Protein AF-A0A0G1KEF8-F1 (afdb_monomer)

Organism: NCBI:txid1618610

Solvent-accessible surface area (backbone atoms only — not comparable to full-atom values): 17100 Å² total; per-residue (Å²): 136,81,76,72,57,73,88,29,56,80,41,75,57,73,75,46,73,28,14,63,74,44,84,87,47,74,66,38,51,31,27,29,28,23,36,42,58,100,61,30,28,21,26,31,37,40,33,79,85,69,51,72,51,72,34,66,38,70,69,70,28,48,66,64,20,11,47,45,15,38,57,52,55,68,59,32,64,62,44,41,71,66,50,44,43,8,24,33,51,56,41,38,94,74,80,94,46,72,68,48,50,63,40,19,52,67,43,42,67,62,49,30,67,69,56,46,55,54,59,72,58,49,64,67,55,66,71,58,54,49,51,52,55,53,38,49,72,62,72,84,44,77,55,50,50,62,63,60,25,54,32,39,66,70,69,28,35,81,91,56,75,68,40,60,61,66,58,38,52,54,54,66,55,45,52,52,49,51,51,51,48,52,51,47,30,54,51,45,53,52,49,54,55,52,50,53,62,62,51,76,79,52,78,72,87,30,66,36,47,45,54,54,52,53,49,51,50,51,36,59,75,68,40,35,52,80,79,37,41,66,56,46,49,47,52,50,44,44,49,57,40,39,30,63,58,61,51,57,80,39,77,63,41,48,53,52,49,54,53,52,53,55,46,48,61,64,72,59,81,53,92,74,75,52,60,81,74,59,62,70,92,53,99,62,60,64,50,76,63,54,44,49,52,47,41,55,49,49,45,48,66,79,47,41,80,70,91,84

Secondary structure (DSSP, 8-state):
-----GGGEEEE---EEEEESSTTSPPEEEEEEEEE-SS-EEEEEEETTTEEEEEEESSSB-HHHHHHHHHHHHH-SEE-HHHHHHHHHHH-S---SHHHHHHHHHHHHHH-HHHHHHHHTSPPPHHHHHHHHHHHHTSSS-B--HHHHHHHHTTSS---HHHHHTTPPPHHHHHHHHHHHHHHHHHHHHHHHHHHHHHTTS-TT-HHHHHHHHHHHHHHHTTHHHH-HHHHHHHHHHHHHHHHHT---SHHHHHHHHHHHHHHHHH--STT--GGG---SSSSPPPHHHHHHHHHHHHHHHS-S---

Nearest PDB structures (foldseek):
  1qlg-assembly1_A  TM=4.947E-01  e=9.384E+00  Bacillus amyloliquefaciens

Foldseek 3Di:
DDDPPPQFFLDKADWAWAAEDDLPDGTFTKIKTFTHDLQWTAIWIQTPVRDIQIDTDRDDYDLQLRVLLRVLVRLARYDYNLSRLLSSLLSDPDDDDPVNVVSPPVSCVRNDVVSSVVSNLAAGDVSSVVVQLVQLVVVSHQHDLVRVQVCCVVVSYPDDPSCVVSVRDHVVRVVVVVVLLVVLLVLLVVLLVVLVVLLVPDDPPWPLSVLVVVLSVVCVVVVCSVVPSPLVLLSLLLSLQQCVLSDGPDPSSVVSSVSSVVCSQVSVPAPDPPSVVPNPPDSDRDDPVSSVVVSVVVCCVSPVVDPD

Radius of gyration: 23.98 Å; Cα contacts (8 Å, |Δi|>4): 396; chains: 1; bounding box: 52×39×69 Å

pLDDT: mean 70.22, std 18.46, range [27.22, 97.56]

Sequence (308 aa):
MLFIGGDSIRFRGQYFKAHVGIKESKPFLCTPIVYNDEENCGVGIIVEWNRVQKWGMYEPRDYIASWRAGEILRELRHINSITVRGAYFAASRSLNSKEEQYCTTPVIEGIGEESYHKIMSLPIPNKIVQVVLDDRKNKSLNPNLYPLTEEIEAGTLAWRGEFSEAGVLTPEQFRTNKKRHEEIKLETDKHLRSMINDIKNIDLTDIGICIIRSTLATLFEKKVNEEYPHYVLVAFAVIMSDAKVAHIQSRAGYKMFEKISRWVSRTSGYPRFSPFNIVPKKKGVLSPQESFDLLQKLVSQYYPADKN

Structure (mmCIF, N/CA/C/O backbone):
data_AF-A0A0G1KEF8-F1
#
_entry.id   AF-A0A0G1KEF8-F1
#
loop_
_atom_site.group_PDB
_atom_site.id
_atom_site.type_symbol
_atom_site.label_atom_id
_atom_site.label_alt_id
_atom_site.label_comp_id
_atom_site.label_asym_id
_atom_site.label_entity_id
_atom_site.label_seq_id
_atom_site.pdbx_PDB_ins_code
_atom_site.Cartn_x
_atom_site.Cartn_y
_atom_site.Cartn_z
_atom_site.occupancy
_atom_site.B_iso_or_equiv
_atom_site.auth_seq_id
_atom_site.auth_comp_id
_atom_site.auth_asym_id
_atom_site.auth_atom_id
_atom_site.pdbx_PDB_model_num
ATOM 1 N N . MET A 1 1 ? 11.388 -26.074 -17.617 1.00 27.22 1 MET A N 1
ATOM 2 C CA . MET A 1 1 ? 10.180 -25.287 -17.937 1.00 27.22 1 MET A CA 1
ATOM 3 C C . MET A 1 1 ? 9.601 -24.824 -16.609 1.00 27.22 1 MET A C 1
ATOM 5 O O . MET A 1 1 ? 8.988 -25.621 -15.917 1.00 27.22 1 MET A O 1
ATOM 9 N N . LEU A 1 2 ? 9.937 -23.611 -16.164 1.00 32.72 2 LEU A N 1
ATOM 10 C CA . LEU A 1 2 ? 9.354 -23.045 -14.947 1.00 32.72 2 LEU A CA 1
ATOM 11 C C . LEU A 1 2 ? 7.984 -22.493 -15.334 1.00 32.72 2 LEU A C 1
ATOM 13 O O . LEU A 1 2 ? 7.893 -21.480 -16.025 1.00 32.72 2 LEU A O 1
ATOM 17 N N . PHE A 1 3 ? 6.941 -23.228 -14.957 1.00 34.78 3 PHE A N 1
ATOM 18 C CA . PHE A 1 3 ? 5.566 -22.770 -15.047 1.00 34.78 3 PHE A CA 1
ATOM 19 C C . PHE A 1 3 ? 5.416 -21.596 -14.084 1.00 34.78 3 PHE A C 1
ATOM 21 O O . PHE A 1 3 ? 5.245 -21.778 -12.883 1.00 34.78 3 PHE A O 1
ATOM 28 N N . ILE A 1 4 ? 5.469 -20.376 -14.610 1.00 47.44 4 ILE A N 1
ATOM 29 C CA . ILE A 1 4 ? 4.609 -19.353 -14.034 1.00 47.44 4 ILE A CA 1
ATOM 30 C C . ILE A 1 4 ? 3.217 -19.839 -14.417 1.00 47.44 4 ILE A C 1
ATOM 32 O O . ILE A 1 4 ? 2.881 -19.806 -15.601 1.00 47.44 4 ILE A O 1
ATOM 36 N N . GLY A 1 5 ? 2.472 -20.424 -13.474 1.00 42.00 5 GLY A N 1
ATOM 37 C CA . GLY A 1 5 ? 1.077 -20.777 -13.723 1.00 42.00 5 GLY A CA 1
ATOM 38 C C . GLY A 1 5 ? 0.411 -19.543 -14.317 1.00 42.00 5 GLY A C 1
ATOM 39 O O . GLY A 1 5 ? 0.482 -18.474 -13.704 1.00 42.00 5 GLY A O 1
ATOM 40 N N . GLY A 1 6 ? -0.113 -19.646 -15.543 1.00 49.25 6 GLY A N 1
ATOM 41 C CA . GLY A 1 6 ? -0.643 -18.494 -16.283 1.00 49.25 6 GLY A CA 1
ATOM 42 C C . GLY A 1 6 ? -1.696 -17.721 -15.484 1.00 49.25 6 GLY A C 1
ATOM 43 O O . GLY A 1 6 ? -1.818 -16.512 -15.647 1.00 49.25 6 GLY A O 1
ATOM 44 N N . ASP A 1 7 ? -2.342 -18.404 -14.540 1.00 54.88 7 ASP A N 1
ATOM 45 C CA . ASP A 1 7 ? -3.358 -17.881 -13.627 1.00 54.88 7 ASP A CA 1
ATOM 46 C C . ASP A 1 7 ? -2.810 -16.895 -12.576 1.00 54.88 7 ASP A C 1
ATOM 48 O O . ASP A 1 7 ? -3.569 -16.118 -12.000 1.00 54.88 7 ASP A O 1
ATOM 52 N N . SER A 1 8 ? -1.491 -16.876 -12.350 1.00 72.94 8 SER A N 1
ATOM 53 C CA . SER A 1 8 ? -0.846 -15.992 -11.369 1.00 72.94 8 SER A CA 1
ATOM 54 C C . SER A 1 8 ? -0.436 -14.628 -11.931 1.00 72.94 8 SER A C 1
ATOM 56 O O . SER A 1 8 ? -0.221 -13.696 -11.166 1.00 72.94 8 SER A O 1
ATOM 58 N N . ILE A 1 9 ? -0.338 -14.441 -13.254 1.00 83.62 9 ILE A N 1
ATOM 59 C CA . ILE A 1 9 ? 0.003 -13.130 -13.838 1.00 83.62 9 ILE A CA 1
ATOM 60 C C . ILE A 1 9 ? -1.281 -12.363 -14.154 1.00 83.62 9 ILE A C 1
ATOM 62 O O . ILE A 1 9 ? -2.047 -12.742 -15.035 1.00 83.62 9 ILE A O 1
ATOM 66 N N . ARG A 1 10 ? -1.480 -11.217 -13.498 1.00 84.31 10 ARG A N 1
ATOM 67 C CA . ARG A 1 10 ? -2.640 -10.337 -13.725 1.00 84.31 10 ARG A CA 1
ATOM 68 C C . ARG A 1 10 ? -2.368 -9.261 -14.775 1.00 84.31 10 ARG A C 1
ATOM 70 O O . ARG A 1 10 ? -3.259 -8.881 -15.539 1.00 84.31 10 ARG A O 1
ATOM 77 N N . PHE A 1 11 ? -1.122 -8.799 -14.868 1.00 87.19 11 PHE A N 1
ATOM 78 C CA . PHE A 1 11 ? -0.704 -7.820 -15.868 1.00 87.19 11 PHE A CA 1
ATOM 79 C C . PHE A 1 11 ? 0.695 -8.125 -16.392 1.00 87.19 11 PHE A C 1
ATOM 81 O O . PHE A 1 11 ? 1.609 -8.422 -15.628 1.00 87.19 11 PHE A O 1
ATOM 88 N N . ARG A 1 12 ? 0.865 -8.010 -17.710 1.00 88.06 12 ARG A N 1
ATOM 89 C CA . ARG A 1 12 ? 2.155 -8.124 -18.387 1.00 88.06 12 ARG A CA 1
ATOM 90 C C . ARG A 1 12 ? 2.395 -6.842 -19.163 1.00 88.06 12 ARG A C 1
ATOM 92 O O . ARG A 1 12 ? 1.592 -6.496 -20.028 1.00 88.06 12 ARG A O 1
ATOM 99 N N . GLY A 1 13 ? 3.472 -6.146 -18.821 1.00 85.81 13 GLY A N 1
ATOM 100 C CA . GLY A 1 13 ? 3.877 -4.940 -19.524 1.00 85.81 13 GLY A CA 1
ATOM 101 C C . GLY A 1 13 ? 4.571 -5.251 -20.847 1.00 85.81 13 GLY A C 1
ATOM 102 O O . GLY A 1 13 ? 4.768 -6.401 -21.238 1.00 85.81 13 GLY A O 1
ATOM 103 N N . GLN A 1 14 ? 4.955 -4.193 -21.541 1.00 89.81 14 GLN A N 1
ATOM 104 C CA . GLN A 1 14 ? 5.753 -4.267 -22.760 1.00 89.81 14 GLN A CA 1
ATOM 105 C C . GLN A 1 14 ? 7.233 -4.558 -22.435 1.00 89.81 14 GLN A C 1
ATOM 107 O O . GLN A 1 14 ? 7.739 -4.203 -21.366 1.00 89.81 14 GLN A O 1
ATOM 112 N N . TYR A 1 15 ? 7.938 -5.177 -23.384 1.00 91.50 15 TYR A N 1
ATOM 113 C CA . TYR A 1 15 ? 9.350 -5.533 -23.237 1.00 91.50 15 TYR A CA 1
ATOM 114 C C . TYR A 1 15 ? 10.274 -4.305 -23.127 1.00 91.50 15 TYR A C 1
ATOM 116 O O . TYR A 1 15 ? 9.979 -3.244 -23.679 1.00 91.50 15 TYR A O 1
ATOM 124 N N . PHE A 1 16 ? 11.411 -4.465 -22.445 1.00 93.44 16 PHE A N 1
ATOM 125 C CA . PHE A 1 16 ? 12.494 -3.477 -22.341 1.00 93.44 16 PHE A CA 1
ATOM 126 C C . PHE A 1 16 ? 13.852 -4.172 -22.137 1.00 93.44 16 PHE A C 1
ATOM 128 O O . PHE A 1 16 ? 13.888 -5.377 -21.903 1.00 93.44 16 PHE A O 1
ATOM 135 N N . LYS A 1 17 ? 14.977 -3.450 -22.246 1.00 92.62 17 LYS A N 1
ATOM 136 C CA . LYS A 1 17 ? 16.322 -4.015 -22.025 1.00 92.62 17 LYS A CA 1
ATOM 137 C C . LYS A 1 17 ? 16.961 -3.462 -20.754 1.00 92.62 17 LYS A C 1
ATOM 139 O O . LYS A 1 17 ? 17.064 -2.249 -20.619 1.00 92.62 17 LYS A O 1
ATOM 144 N N . ALA A 1 18 ? 17.449 -4.341 -19.877 1.00 91.38 18 ALA A N 1
ATOM 145 C CA . ALA A 1 18 ? 18.154 -3.959 -18.649 1.00 91.38 18 ALA A CA 1
ATOM 146 C C . ALA A 1 18 ? 19.213 -4.995 -18.238 1.00 91.38 18 ALA A C 1
ATOM 148 O O . ALA A 1 18 ? 19.156 -6.157 -18.639 1.00 91.38 18 ALA A O 1
ATOM 149 N N . HIS A 1 19 ? 20.179 -4.581 -17.420 1.00 89.44 19 HIS A N 1
ATOM 150 C CA . HIS A 1 19 ? 21.165 -5.476 -16.808 1.00 89.44 19 HIS A CA 1
ATOM 151 C C . HIS A 1 19 ? 20.543 -6.126 -15.574 1.00 89.44 19 HIS A C 1
ATOM 153 O O . HIS A 1 19 ? 20.008 -5.416 -14.726 1.00 89.44 19 HIS A O 1
ATOM 159 N N . VAL A 1 20 ? 20.619 -7.452 -15.442 1.00 85.38 20 VAL A N 1
ATOM 160 C CA . VAL A 1 20 ? 19.951 -8.174 -14.347 1.00 85.38 20 VAL A CA 1
ATOM 161 C C . VAL A 1 20 ? 20.971 -8.892 -13.460 1.00 85.38 20 VAL A C 1
ATOM 163 O O . VAL A 1 20 ? 21.768 -9.699 -13.933 1.00 85.38 20 VAL A O 1
ATOM 166 N N . GLY A 1 21 ? 20.936 -8.621 -12.153 1.00 80.38 21 GLY A N 1
ATOM 167 C CA . GLY A 1 21 ? 21.814 -9.207 -11.134 1.00 80.38 21 GLY A CA 1
ATOM 168 C C . GLY A 1 21 ? 23.159 -8.492 -10.982 1.00 80.38 21 GLY A C 1
ATOM 169 O O . GLY A 1 21 ? 23.433 -7.957 -9.912 1.00 80.38 21 GLY A O 1
ATOM 170 N N . ILE A 1 22 ? 23.982 -8.473 -12.035 1.00 73.56 22 ILE A N 1
ATOM 171 C CA . ILE A 1 22 ? 25.342 -7.899 -12.017 1.00 73.56 22 ILE A CA 1
ATOM 172 C C . ILE A 1 22 ? 25.424 -6.737 -13.012 1.00 73.56 22 ILE A C 1
ATOM 174 O O . ILE A 1 22 ? 24.926 -6.846 -14.138 1.00 73.56 22 ILE A O 1
ATOM 178 N N . LYS A 1 23 ? 26.048 -5.625 -12.603 1.00 74.25 23 LYS A N 1
ATOM 179 C CA . LYS A 1 23 ? 26.089 -4.365 -13.362 1.00 74.25 23 LYS A CA 1
ATOM 180 C C . LYS A 1 23 ? 26.790 -4.522 -14.717 1.00 74.25 23 LYS A C 1
ATOM 182 O O . LYS A 1 23 ? 26.357 -3.918 -15.689 1.00 74.25 23 LYS A O 1
ATOM 187 N N . GLU A 1 24 ? 27.802 -5.380 -14.778 1.00 74.94 24 GLU A N 1
ATOM 188 C CA . GLU A 1 24 ? 28.647 -5.664 -15.943 1.00 74.94 24 GLU A CA 1
ATOM 189 C C . GLU A 1 24 ? 28.091 -6.776 -16.858 1.00 74.94 24 GLU A C 1
ATOM 191 O O . GLU A 1 24 ? 28.750 -7.186 -17.814 1.00 74.94 24 GLU A O 1
ATOM 196 N N . SER A 1 25 ? 26.895 -7.307 -16.573 1.00 78.69 25 SER A N 1
ATOM 197 C CA . SER A 1 25 ? 26.256 -8.317 -17.430 1.00 78.69 25 SER A CA 1
ATOM 198 C C . SER A 1 25 ? 25.855 -7.744 -18.798 1.00 78.69 25 SER A C 1
ATOM 200 O O . SER A 1 25 ? 25.815 -6.539 -18.999 1.00 78.69 25 SER A O 1
ATOM 202 N N . LYS A 1 26 ? 25.546 -8.586 -19.790 1.00 85.50 26 LYS A N 1
ATOM 203 C CA . LYS A 1 26 ? 24.888 -8.073 -21.004 1.00 85.50 26 LYS A CA 1
ATOM 204 C C . LYS A 1 26 ? 23.439 -7.698 -20.662 1.00 85.50 26 LYS A C 1
ATOM 206 O O . LYS A 1 26 ? 22.818 -8.423 -19.886 1.00 85.50 26 LYS A O 1
ATOM 211 N N . PRO A 1 27 ? 22.875 -6.622 -21.237 1.00 87.75 27 PRO A N 1
ATOM 212 C CA . PRO A 1 27 ? 21.470 -6.309 -21.030 1.00 87.75 27 PRO A CA 1
ATOM 213 C C . PRO A 1 27 ? 20.595 -7.415 -21.627 1.00 87.75 27 PRO A C 1
ATOM 215 O O . PRO A 1 27 ? 20.815 -7.852 -22.759 1.00 87.75 27 PRO A O 1
ATOM 218 N N . PHE A 1 28 ? 19.591 -7.841 -20.872 1.00 88.50 28 PHE A N 1
ATOM 219 C CA . PHE A 1 28 ? 18.633 -8.866 -21.269 1.00 88.50 28 PHE A CA 1
ATOM 220 C C . PHE A 1 28 ? 17.316 -8.238 -21.704 1.00 88.50 28 PHE A C 1
ATOM 222 O O . PHE A 1 28 ? 16.959 -7.158 -21.228 1.00 88.50 28 PHE A O 1
ATOM 229 N N . LEU A 1 29 ? 16.566 -8.930 -22.566 1.00 90.19 29 LEU A N 1
ATOM 230 C CA . LEU A 1 29 ? 15.170 -8.587 -22.799 1.00 90.19 29 LEU A CA 1
ATOM 231 C C . LEU A 1 29 ? 14.343 -8.968 -21.560 1.00 90.19 29 LEU A C 1
ATOM 233 O O . LEU A 1 29 ? 14.297 -10.132 -21.155 1.00 90.19 29 LEU A O 1
ATOM 237 N N . CYS A 1 30 ? 13.702 -7.969 -20.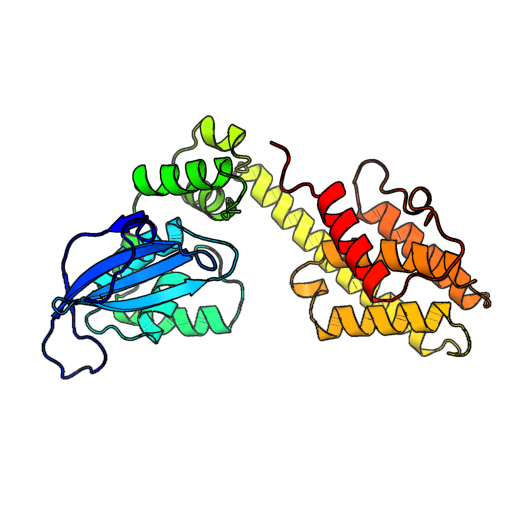967 1.00 90.69 30 CYS A N 1
ATOM 238 C CA . CYS A 1 30 ? 12.932 -8.042 -19.735 1.00 90.69 30 CYS A CA 1
ATOM 239 C C . CYS A 1 30 ? 11.464 -7.689 -19.999 1.00 90.69 30 CYS A C 1
ATOM 241 O O . CYS A 1 30 ? 11.154 -6.879 -20.870 1.00 90.69 30 CYS A O 1
ATOM 243 N N . THR A 1 31 ? 10.551 -8.267 -19.219 1.00 92.00 31 THR A N 1
ATOM 244 C CA . THR A 1 31 ? 9.122 -7.907 -19.210 1.00 92.00 31 THR A CA 1
ATOM 245 C C . THR A 1 31 ? 8.663 -7.693 -17.776 1.00 92.00 31 THR A C 1
ATOM 247 O O . THR A 1 31 ? 8.776 -8.647 -17.002 1.00 92.00 31 THR A O 1
ATOM 250 N N . PRO A 1 32 ? 8.128 -6.520 -17.397 1.00 91.94 32 PRO A N 1
ATOM 251 C CA . PRO A 1 32 ? 7.568 -6.349 -16.069 1.00 91.94 32 PRO A CA 1
ATOM 252 C C . PRO A 1 32 ? 6.232 -7.093 -15.974 1.00 91.94 32 PRO A C 1
ATOM 254 O O . PRO A 1 32 ? 5.458 -7.151 -16.937 1.00 91.94 32 PRO A O 1
ATOM 257 N N . ILE A 1 33 ? 5.967 -7.674 -14.811 1.00 91.00 33 ILE A N 1
ATOM 258 C CA . ILE A 1 33 ? 4.735 -8.398 -14.514 1.00 91.00 33 ILE A CA 1
ATOM 259 C C . ILE A 1 33 ? 4.154 -7.940 -13.182 1.00 91.00 33 ILE A C 1
ATOM 261 O O . ILE A 1 33 ? 4.893 -7.742 -12.221 1.00 91.00 33 ILE A O 1
ATOM 265 N N . VAL A 1 34 ? 2.829 -7.834 -13.129 1.00 89.12 34 VAL A N 1
ATOM 266 C CA . VAL A 1 34 ? 2.071 -7.851 -11.877 1.00 89.12 34 VAL A CA 1
ATOM 267 C C . VAL A 1 34 ? 1.527 -9.249 -11.714 1.00 89.12 34 VAL A C 1
ATOM 269 O O . VAL A 1 34 ? 0.859 -9.774 -12.615 1.00 89.12 34 VAL A O 1
ATOM 272 N N . TYR A 1 35 ? 1.822 -9.844 -10.573 1.00 85.12 35 TYR A N 1
ATOM 273 C CA . TYR A 1 35 ? 1.414 -11.198 -10.273 1.00 85.12 35 TYR A CA 1
ATOM 274 C C . TYR A 1 35 ? 0.680 -11.264 -8.939 1.00 85.12 35 TYR A C 1
ATOM 276 O O . TYR A 1 35 ? 0.771 -10.372 -8.096 1.00 85.12 35 TYR A O 1
ATOM 284 N N . ASN A 1 36 ? -0.064 -12.344 -8.793 1.00 80.00 36 ASN A N 1
ATOM 285 C CA . ASN A 1 36 ? -0.857 -12.710 -7.648 1.00 80.00 36 ASN A CA 1
ATOM 286 C C . ASN A 1 36 ? -0.705 -14.226 -7.457 1.00 80.00 36 ASN A C 1
ATOM 288 O O . ASN A 1 36 ? -0.979 -14.984 -8.385 1.00 80.00 36 ASN A O 1
ATOM 292 N N . ASP A 1 37 ? -0.250 -14.658 -6.288 1.00 73.62 37 ASP A N 1
ATOM 293 C CA . ASP A 1 37 ? -0.273 -16.056 -5.863 1.00 73.62 37 ASP A CA 1
ATOM 294 C C . ASP A 1 37 ? -1.148 -16.236 -4.607 1.00 73.62 37 ASP A C 1
ATOM 296 O O . ASP A 1 37 ? -1.802 -15.298 -4.137 1.00 73.62 37 ASP A O 1
ATOM 300 N N . GLU A 1 38 ? -1.248 -17.471 -4.109 1.00 64.75 38 GLU A N 1
ATOM 301 C CA . GLU A 1 38 ? -2.101 -17.804 -2.955 1.00 64.75 38 GLU A CA 1
ATOM 302 C C . GLU A 1 38 ? -1.801 -16.912 -1.743 1.00 64.75 38 GLU A C 1
ATOM 304 O O . GLU A 1 38 ? -2.711 -16.541 -1.006 1.00 64.75 38 GLU A O 1
ATOM 309 N N . GLU A 1 39 ? -0.550 -16.477 -1.605 1.00 63.31 39 GLU A N 1
ATOM 310 C CA . GLU A 1 39 ? -0.063 -15.766 -0.433 1.00 63.31 39 GLU A CA 1
ATOM 311 C C . GLU A 1 39 ? 0.244 -14.287 -0.704 1.00 63.31 39 GLU A C 1
ATOM 313 O O . GLU A 1 39 ? 0.140 -13.486 0.212 1.00 63.31 39 GLU A O 1
ATOM 318 N N . ASN A 1 40 ? 0.594 -13.876 -1.930 1.00 70.31 40 ASN A N 1
ATOM 319 C CA . ASN A 1 40 ? 1.135 -12.536 -2.184 1.00 70.31 40 ASN A CA 1
ATOM 320 C C . ASN A 1 40 ? 0.620 -11.885 -3.477 1.00 70.31 40 ASN A C 1
ATOM 322 O O . ASN A 1 40 ? 0.379 -12.540 -4.489 1.00 70.31 40 ASN A O 1
ATOM 326 N N . CYS A 1 41 ? 0.581 -10.551 -3.483 1.00 77.25 41 CYS A N 1
ATOM 327 C CA . CYS A 1 41 ? 0.552 -9.736 -4.703 1.00 77.25 41 CYS A CA 1
ATOM 328 C C . CYS A 1 41 ? 1.889 -9.008 -4.856 1.00 77.25 41 CYS A C 1
ATOM 330 O O . CYS A 1 41 ? 2.501 -8.618 -3.859 1.00 77.25 41 CYS A O 1
ATOM 332 N N . GLY A 1 42 ? 2.352 -8.797 -6.088 1.00 85.50 42 GLY A N 1
ATOM 333 C CA . GLY A 1 42 ? 3.611 -8.098 -6.288 1.00 85.50 42 GLY A CA 1
ATOM 334 C C . GLY A 1 42 ? 3.983 -7.761 -7.721 1.00 85.50 42 GLY A C 1
ATOM 335 O O . GLY A 1 42 ? 3.211 -7.932 -8.669 1.00 85.50 42 GLY A O 1
ATOM 336 N N . VAL A 1 43 ? 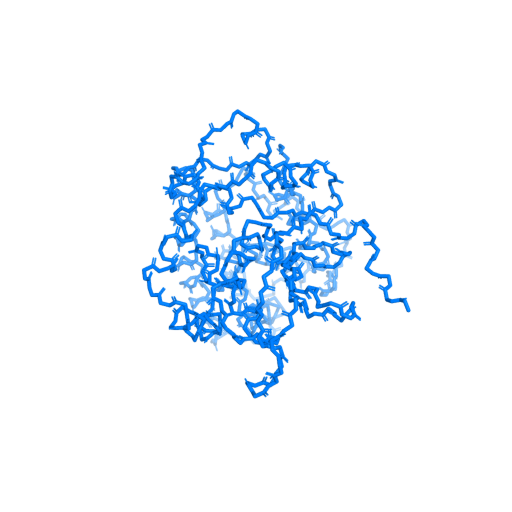5.225 -7.302 -7.858 1.00 88.44 43 VAL A N 1
ATOM 337 C CA . VAL A 1 43 ? 5.864 -6.927 -9.118 1.00 88.44 43 VAL A CA 1
ATOM 338 C C . VAL A 1 43 ? 7.073 -7.818 -9.387 1.00 88.44 43 VAL A C 1
ATOM 340 O O . VAL A 1 43 ? 7.820 -8.209 -8.490 1.00 88.44 43 VAL A O 1
ATOM 343 N N . GLY A 1 44 ? 7.293 -8.161 -10.647 1.00 89.25 44 GLY A N 1
ATOM 344 C CA . GLY A 1 44 ? 8.470 -8.913 -11.058 1.00 89.25 44 GLY A CA 1
ATOM 345 C C . GLY A 1 44 ? 8.913 -8.583 -12.469 1.00 89.25 44 GLY A C 1
ATOM 346 O O . GLY A 1 44 ? 8.267 -7.817 -13.181 1.00 89.25 44 GLY A O 1
ATOM 347 N N . ILE A 1 45 ? 10.011 -9.205 -12.880 1.00 89.19 45 ILE A N 1
ATOM 348 C CA . ILE A 1 45 ? 10.507 -9.199 -14.250 1.00 89.19 45 ILE A CA 1
ATOM 349 C C . ILE A 1 45 ? 10.703 -10.629 -14.749 1.00 89.19 45 ILE A C 1
ATOM 351 O O . ILE A 1 45 ? 11.247 -11.487 -14.051 1.00 89.19 45 ILE A O 1
ATOM 355 N N . ILE A 1 46 ? 10.278 -10.874 -15.984 1.00 88.62 46 ILE A N 1
ATOM 356 C CA . ILE A 1 46 ? 10.610 -12.081 -16.740 1.00 88.62 46 ILE A CA 1
ATOM 357 C C . ILE A 1 46 ? 11.755 -11.733 -17.685 1.00 88.62 46 ILE A C 1
ATOM 359 O O . ILE A 1 46 ? 11.633 -10.791 -18.467 1.00 88.62 46 ILE A O 1
ATOM 363 N N . VAL A 1 47 ? 12.839 -12.498 -17.619 1.00 86.31 47 VAL A N 1
ATOM 364 C CA . VAL A 1 47 ? 14.012 -12.377 -18.494 1.00 86.31 47 VAL A CA 1
ATOM 365 C C . VAL A 1 47 ? 13.899 -13.384 -19.647 1.00 86.31 47 VAL A C 1
ATOM 367 O O . VAL A 1 47 ? 13.339 -14.458 -19.449 1.00 86.31 47 VAL A O 1
ATOM 370 N N . GLU A 1 48 ? 14.447 -13.069 -20.824 1.00 70.88 48 GLU A N 1
ATOM 371 C CA . GLU A 1 48 ? 14.400 -13.847 -22.086 1.00 70.88 48 GLU A CA 1
ATOM 372 C C . GLU A 1 48 ? 14.620 -15.373 -21.960 1.00 70.88 48 GLU A C 1
ATOM 374 O O . GLU A 1 48 ? 14.077 -16.146 -22.742 1.00 70.88 48 GLU A O 1
ATOM 379 N N . TRP A 1 49 ? 15.344 -15.844 -20.940 1.00 65.88 49 TRP A N 1
ATOM 380 C CA . TRP A 1 49 ? 15.542 -17.275 -20.649 1.00 65.88 49 TRP A CA 1
ATOM 381 C C . TRP A 1 49 ? 14.529 -17.867 -19.651 1.00 65.88 49 TRP A C 1
ATOM 383 O O . TRP A 1 49 ? 14.804 -18.874 -19.002 1.00 65.88 49 TRP A O 1
ATOM 393 N N . ASN A 1 50 ? 13.368 -17.229 -19.485 1.00 63.78 50 ASN A N 1
ATOM 394 C CA . ASN A 1 50 ? 12.324 -17.557 -18.507 1.00 63.78 50 ASN A CA 1
ATOM 395 C C . ASN A 1 50 ? 12.795 -17.569 -17.042 1.00 63.78 50 ASN A C 1
ATOM 397 O O . ASN A 1 50 ? 12.174 -18.203 -16.186 1.00 63.78 50 ASN A O 1
ATOM 401 N N . ARG A 1 51 ? 13.876 -16.846 -16.723 1.00 71.75 51 ARG A N 1
ATOM 402 C CA . ARG A 1 51 ? 14.244 -16.582 -15.328 1.00 71.75 51 ARG A CA 1
ATOM 403 C C . ARG A 1 51 ? 13.384 -15.436 -14.810 1.00 71.75 51 ARG A C 1
ATOM 405 O O . ARG A 1 51 ? 13.320 -14.382 -15.439 1.00 71.75 51 ARG A O 1
ATOM 412 N N . VAL A 1 52 ? 12.748 -15.644 -13.664 1.00 70.38 52 VAL A N 1
ATOM 413 C CA . VAL A 1 52 ? 11.897 -14.641 -13.020 1.00 70.38 52 VAL A CA 1
ATOM 414 C C . VAL A 1 52 ? 12.627 -14.066 -11.815 1.00 70.38 52 VAL A C 1
ATOM 416 O O . VAL A 1 52 ? 13.130 -14.821 -10.983 1.00 70.38 52 VAL A O 1
ATOM 419 N N . GLN A 1 53 ? 12.674 -12.740 -11.710 1.00 75.81 53 GLN A N 1
ATOM 420 C CA . GLN A 1 53 ? 12.915 -12.069 -10.432 1.00 75.81 53 GLN A CA 1
ATOM 421 C C . GLN A 1 53 ? 11.601 -11.445 -9.985 1.00 75.81 53 GLN A C 1
ATOM 423 O O . GLN A 1 53 ? 10.999 -10.695 -10.748 1.00 75.81 53 GLN A O 1
ATOM 428 N N . LYS A 1 54 ? 11.133 -11.779 -8.782 1.00 76.19 54 LYS A N 1
ATOM 429 C CA . LYS A 1 54 ? 9.843 -11.316 -8.265 1.00 76.19 54 LYS A CA 1
ATOM 430 C C . LYS A 1 54 ? 9.970 -10.798 -6.836 1.00 76.19 54 LYS A C 1
ATOM 432 O O . LYS A 1 54 ? 10.788 -11.311 -6.074 1.00 76.19 54 LYS A O 1
ATOM 437 N N . TRP A 1 55 ? 9.158 -9.805 -6.502 1.00 70.62 55 TRP A N 1
ATOM 438 C CA . TRP A 1 55 ? 8.934 -9.309 -5.150 1.00 70.62 55 TRP A CA 1
ATOM 439 C C . TRP A 1 55 ? 7.435 -9.136 -4.921 1.00 70.62 55 TRP A C 1
ATOM 441 O O . TRP A 1 55 ? 6.744 -8.610 -5.792 1.00 70.62 55 TRP A O 1
ATOM 451 N N . GLY A 1 56 ? 6.941 -9.534 -3.751 1.00 61.53 56 GLY A N 1
ATOM 452 C CA . GLY A 1 56 ? 5.540 -9.367 -3.383 1.00 61.53 56 GLY A CA 1
ATOM 453 C C . GLY A 1 56 ? 5.367 -9.177 -1.886 1.00 61.53 56 GLY A C 1
ATOM 454 O O . GLY A 1 56 ? 6.279 -9.456 -1.109 1.00 61.53 56 GLY A O 1
ATOM 455 N N . MET A 1 57 ? 4.198 -8.671 -1.510 1.00 61.56 57 MET A N 1
ATOM 456 C CA . MET A 1 57 ? 3.770 -8.522 -0.125 1.00 61.56 57 MET A CA 1
ATOM 457 C C . MET A 1 57 ? 2.632 -9.488 0.184 1.00 61.56 57 MET A C 1
ATOM 459 O O . MET A 1 57 ? 1.707 -9.633 -0.621 1.00 61.56 57 MET A O 1
ATOM 463 N N . TYR A 1 58 ? 2.716 -10.086 1.374 1.00 50.88 58 TYR A N 1
ATOM 464 C CA . TYR A 1 58 ? 1.739 -11.045 1.882 1.00 50.88 58 TYR A CA 1
ATOM 465 C C . TYR A 1 58 ? 0.407 -10.360 2.172 1.00 50.88 58 TYR A C 1
ATOM 467 O O . TYR A 1 58 ? -0.637 -10.877 1.813 1.00 50.88 58 TYR A O 1
ATOM 475 N N . GLU A 1 59 ? 0.432 -9.131 2.698 1.00 56.50 59 GLU A N 1
ATOM 476 C CA . GLU A 1 59 ? -0.761 -8.313 2.911 1.00 56.50 59 GLU A CA 1
ATOM 477 C C . GLU A 1 59 ? -0.375 -6.868 3.302 1.00 56.50 59 GLU A C 1
ATOM 479 O O . GLU A 1 59 ? 0.652 -6.677 3.958 1.00 56.50 59 GLU A O 1
ATOM 484 N N . PRO A 1 60 ? -1.182 -5.849 2.940 1.00 58.22 60 PRO A N 1
ATOM 485 C CA . PRO A 1 60 ? -2.341 -5.931 2.056 1.00 58.22 60 PRO A CA 1
ATOM 486 C C . PRO A 1 60 ? -1.938 -5.782 0.571 1.00 58.22 60 PRO A C 1
ATOM 488 O O . PRO A 1 60 ? -0.978 -5.093 0.225 1.00 58.22 60 PRO A O 1
ATOM 491 N N . ARG A 1 61 ? -2.672 -6.461 -0.320 1.00 72.75 61 ARG A N 1
ATOM 492 C CA . ARG A 1 61 ? -2.359 -6.563 -1.759 1.00 72.75 61 ARG A CA 1
ATOM 493 C C . ARG A 1 61 ? -2.587 -5.229 -2.480 1.00 72.75 61 ARG A C 1
ATOM 495 O O . ARG A 1 61 ? -3.729 -4.771 -2.539 1.00 72.75 61 ARG A O 1
ATOM 502 N N . ASP A 1 62 ? -1.535 -4.655 -3.069 1.00 82.75 62 ASP A N 1
ATOM 503 C CA . ASP A 1 62 ? -1.597 -3.412 -3.853 1.00 82.75 62 ASP A CA 1
ATOM 504 C C . ASP A 1 62 ? -1.212 -3.639 -5.328 1.00 82.75 62 ASP A C 1
ATOM 506 O O . ASP A 1 62 ? -0.040 -3.658 -5.730 1.00 82.75 62 ASP A O 1
ATOM 510 N N . TYR A 1 63 ? -2.236 -3.810 -6.163 1.00 87.62 63 TYR A N 1
ATOM 511 C CA . TYR A 1 63 ? -2.082 -3.990 -7.608 1.00 87.62 63 TYR A CA 1
ATOM 512 C C . TYR A 1 63 ? -1.655 -2.714 -8.337 1.00 87.62 63 TYR A C 1
ATOM 514 O O . TYR A 1 63 ? -1.027 -2.801 -9.395 1.00 87.62 63 TYR A O 1
ATOM 522 N N . ILE A 1 64 ? -1.990 -1.542 -7.794 1.00 91.25 64 ILE A N 1
ATOM 523 C CA . ILE A 1 64 ? -1.682 -0.252 -8.413 1.00 91.25 64 ILE A CA 1
ATOM 524 C C . ILE A 1 64 ? -0.197 0.042 -8.240 1.00 91.25 64 ILE A C 1
ATOM 526 O O . ILE A 1 64 ? 0.482 0.308 -9.235 1.00 91.25 64 ILE A O 1
ATOM 530 N N . ALA A 1 65 ? 0.320 -0.094 -7.015 1.00 90.50 65 ALA A N 1
ATOM 531 C CA . ALA A 1 65 ? 1.749 0.005 -6.748 1.00 90.50 65 ALA A CA 1
ATOM 532 C C . ALA A 1 65 ? 2.525 -1.037 -7.561 1.00 90.50 65 ALA A C 1
ATOM 534 O O . ALA A 1 65 ? 3.513 -0.703 -8.206 1.00 90.50 65 ALA A O 1
ATOM 535 N N . SER A 1 66 ? 2.034 -2.280 -7.640 1.00 91.50 66 SER A N 1
ATOM 536 C CA . SER A 1 66 ? 2.677 -3.322 -8.452 1.00 91.50 66 SER A CA 1
ATOM 537 C C . SER A 1 66 ? 2.761 -2.953 -9.939 1.00 91.50 66 SER A C 1
ATOM 539 O O . SER A 1 66 ? 3.800 -3.149 -10.571 1.00 91.50 66 SER A O 1
ATOM 541 N N . TRP A 1 67 ? 1.682 -2.412 -10.518 1.00 93.88 67 TRP A N 1
ATOM 542 C CA . TRP A 1 67 ? 1.676 -1.965 -11.913 1.00 93.88 67 TRP A CA 1
ATOM 543 C C . TRP A 1 67 ? 2.640 -0.802 -12.133 1.00 93.88 67 TRP A C 1
ATOM 545 O O . TRP A 1 67 ? 3.481 -0.861 -13.031 1.00 93.88 67 TRP A O 1
ATOM 555 N N . ARG A 1 68 ? 2.548 0.233 -11.297 1.00 95.00 68 ARG A N 1
ATOM 556 C CA . ARG A 1 68 ? 3.373 1.432 -11.434 1.00 95.00 68 ARG A CA 1
ATOM 557 C C . ARG A 1 68 ? 4.851 1.143 -11.171 1.00 95.00 68 ARG A C 1
ATOM 559 O O . ARG A 1 68 ? 5.709 1.702 -11.849 1.00 95.00 68 ARG A O 1
ATOM 566 N N . ALA A 1 69 ? 5.162 0.201 -10.285 1.00 94.19 69 ALA A N 1
ATOM 567 C CA . ALA A 1 69 ? 6.513 -0.321 -10.111 1.00 94.19 69 ALA A CA 1
ATOM 568 C C . ALA A 1 69 ? 7.045 -0.953 -11.401 1.00 94.19 69 ALA A C 1
ATOM 570 O O . ALA A 1 69 ? 8.227 -0.830 -11.704 1.00 94.19 69 ALA A O 1
ATOM 571 N N . GLY A 1 70 ? 6.174 -1.572 -12.201 1.00 94.44 70 GLY A N 1
ATOM 572 C CA . GLY A 1 70 ? 6.499 -2.022 -13.549 1.00 94.44 70 GLY A CA 1
ATOM 573 C C . GLY A 1 70 ? 6.966 -0.889 -14.465 1.00 94.44 70 GLY A C 1
ATOM 574 O O . GLY A 1 70 ? 7.909 -1.097 -15.220 1.00 94.44 70 GLY A O 1
ATOM 575 N N . GLU A 1 71 ? 6.371 0.302 -14.373 1.00 96.19 71 GLU A N 1
ATOM 576 C CA . GLU A 1 71 ? 6.824 1.484 -15.122 1.00 96.19 71 GLU A CA 1
ATOM 577 C C . GLU A 1 71 ? 8.153 2.031 -14.571 1.00 96.19 71 GLU A C 1
ATOM 579 O O . GLU A 1 71 ? 9.057 2.322 -15.349 1.00 96.19 71 GLU A O 1
ATOM 584 N N . ILE A 1 72 ? 8.341 2.056 -13.245 1.00 96.00 72 ILE A N 1
ATOM 585 C CA . ILE A 1 72 ? 9.626 2.413 -12.607 1.00 96.00 72 ILE A CA 1
ATOM 586 C C . ILE A 1 72 ? 10.759 1.489 -13.069 1.00 96.00 72 ILE A C 1
ATOM 588 O O . ILE A 1 72 ? 11.837 1.947 -13.446 1.00 96.00 72 ILE A O 1
ATOM 592 N N . LEU A 1 73 ? 10.518 0.176 -13.078 1.00 95.06 73 LEU A N 1
ATOM 593 C CA . LEU A 1 73 ? 11.509 -0.824 -13.476 1.00 95.06 73 LEU A CA 1
ATOM 594 C C . LEU A 1 73 ? 12.005 -0.625 -14.912 1.00 95.06 73 LEU A C 1
ATOM 596 O O . LEU A 1 73 ? 13.126 -1.022 -15.219 1.00 95.06 73 LEU A O 1
ATOM 600 N N . ARG A 1 74 ? 11.198 -0.017 -15.786 1.00 94.62 74 ARG A N 1
ATOM 601 C CA . ARG A 1 74 ? 11.548 0.207 -17.197 1.00 94.62 74 ARG A CA 1
ATOM 602 C C . ARG A 1 74 ? 12.544 1.341 -17.390 1.00 94.62 74 ARG A C 1
ATOM 604 O O . ARG A 1 74 ? 13.295 1.305 -18.361 1.00 94.62 74 ARG A O 1
ATOM 611 N N . GLU A 1 75 ? 12.587 2.283 -16.454 1.00 95.44 75 GLU A N 1
ATOM 612 C CA . GLU A 1 75 ? 13.565 3.374 -16.438 1.00 95.44 75 GLU A CA 1
ATOM 613 C C . GLU A 1 75 ? 14.898 2.952 -15.792 1.00 95.44 75 GLU A C 1
ATOM 615 O O . GLU A 1 75 ? 15.933 3.597 -15.979 1.00 95.44 75 GLU A O 1
ATOM 620 N N . LEU A 1 76 ? 14.920 1.833 -15.058 1.00 92.56 76 LEU A N 1
ATOM 621 C CA . LEU A 1 76 ? 16.133 1.332 -14.416 1.00 92.56 76 LEU A CA 1
ATOM 622 C C . LEU A 1 76 ? 17.048 0.590 -15.398 1.00 92.56 76 LEU A C 1
ATOM 624 O O . LEU A 1 76 ? 16.676 -0.386 -16.050 1.00 92.56 76 LEU A O 1
ATOM 628 N N . ARG A 1 77 ? 18.326 0.983 -15.414 1.00 90.00 77 ARG A N 1
ATOM 629 C CA . ARG A 1 77 ? 19.373 0.319 -16.216 1.00 90.00 77 ARG A CA 1
ATOM 630 C C . ARG A 1 77 ? 19.857 -1.003 -15.620 1.00 90.00 77 ARG A C 1
ATOM 632 O O . ARG A 1 77 ? 20.353 -1.858 -16.361 1.00 90.00 77 ARG A O 1
ATOM 639 N N . HIS A 1 78 ? 19.743 -1.148 -14.300 1.00 89.94 78 HIS A N 1
ATOM 640 C CA . HIS A 1 78 ? 20.235 -2.286 -13.530 1.00 89.94 78 HIS A CA 1
ATOM 641 C C . HIS A 1 78 ? 19.160 -2.754 -12.549 1.00 89.94 78 HIS A C 1
ATOM 643 O O . HIS A 1 78 ? 18.658 -1.953 -11.765 1.00 89.94 78 HIS A O 1
ATOM 649 N N . ILE A 1 79 ? 18.829 -4.045 -12.588 1.00 88.69 79 ILE A N 1
ATOM 650 C CA . ILE A 1 79 ? 17.765 -4.644 -11.783 1.00 88.69 79 ILE A CA 1
ATOM 651 C C . ILE A 1 79 ? 18.301 -5.855 -11.016 1.00 88.69 79 ILE A C 1
ATOM 653 O O . ILE A 1 79 ? 18.881 -6.781 -11.579 1.00 88.69 79 ILE A O 1
ATOM 657 N N . ASN A 1 80 ? 18.075 -5.867 -9.712 1.00 83.25 80 ASN A N 1
ATOM 658 C CA . ASN A 1 80 ? 18.239 -7.006 -8.817 1.00 83.25 80 ASN A CA 1
ATOM 659 C C . ASN A 1 80 ? 17.028 -7.109 -7.867 1.00 83.25 80 ASN A C 1
ATOM 661 O O . ASN A 1 80 ? 16.154 -6.239 -7.860 1.00 83.25 80 ASN A O 1
ATOM 665 N N . SER A 1 81 ? 16.9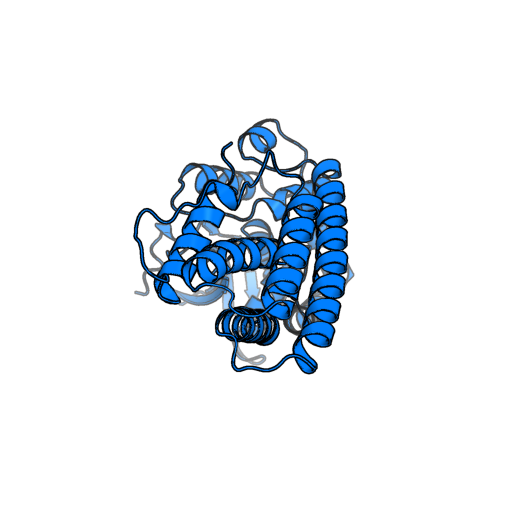87 -8.134 -7.016 1.00 76.69 81 SER A N 1
ATOM 666 C CA . SER A 1 81 ? 15.865 -8.346 -6.090 1.00 76.69 81 SER A CA 1
ATOM 667 C C . SER A 1 81 ? 15.568 -7.137 -5.188 1.00 76.69 81 SER A C 1
ATOM 669 O O . SER A 1 81 ? 14.403 -6.855 -4.919 1.00 76.69 81 SER A O 1
ATOM 671 N N . ILE A 1 82 ? 16.595 -6.387 -4.766 1.00 81.38 82 ILE A N 1
ATOM 672 C CA . ILE A 1 82 ? 16.431 -5.184 -3.933 1.00 81.38 82 ILE A CA 1
ATOM 673 C C . ILE A 1 82 ? 15.757 -4.069 -4.735 1.00 81.38 82 ILE A C 1
ATOM 675 O O . ILE A 1 82 ? 14.833 -3.440 -4.234 1.00 81.38 82 ILE A O 1
ATOM 679 N N . THR A 1 83 ? 16.153 -3.850 -5.991 1.00 88.06 83 THR A N 1
ATOM 680 C CA . THR A 1 83 ? 15.511 -2.829 -6.839 1.00 88.06 83 THR A CA 1
ATOM 681 C C . THR A 1 83 ? 14.059 -3.165 -7.173 1.00 88.06 83 THR A C 1
ATOM 683 O O . THR A 1 83 ? 13.242 -2.257 -7.244 1.00 88.06 83 THR A O 1
ATOM 686 N N . VAL A 1 84 ? 13.703 -4.450 -7.318 1.00 86.12 84 VAL A N 1
ATOM 687 C CA . VAL A 1 84 ? 12.304 -4.865 -7.534 1.00 86.12 84 VAL A CA 1
ATOM 688 C C . VAL A 1 84 ? 11.459 -4.553 -6.292 1.00 86.12 84 VAL A C 1
ATOM 690 O O . VAL A 1 84 ? 10.372 -3.993 -6.417 1.00 86.12 84 VAL A O 1
ATOM 693 N N . ARG A 1 85 ? 11.994 -4.822 -5.092 1.00 85.69 85 ARG A N 1
ATOM 694 C CA . ARG A 1 85 ? 11.386 -4.419 -3.811 1.00 85.69 85 ARG A CA 1
ATOM 695 C C . ARG A 1 85 ? 11.260 -2.899 -3.679 1.00 85.69 85 ARG A C 1
ATOM 697 O O . ARG A 1 85 ? 10.192 -2.398 -3.345 1.00 85.69 85 ARG A O 1
ATOM 704 N N . GLY A 1 86 ? 12.335 -2.166 -3.958 1.00 87.62 86 GLY A N 1
ATOM 705 C CA . GLY A 1 86 ? 12.361 -0.706 -3.884 1.00 87.62 86 GLY A CA 1
ATOM 706 C C . GLY A 1 86 ? 11.394 -0.043 -4.865 1.00 87.62 86 GLY A C 1
ATOM 707 O O . GLY A 1 86 ? 10.716 0.904 -4.489 1.00 87.62 86 GLY A O 1
ATOM 708 N N . ALA A 1 87 ? 11.261 -0.576 -6.085 1.00 92.50 87 ALA A N 1
ATOM 709 C CA . ALA A 1 87 ? 10.311 -0.084 -7.081 1.00 92.50 87 ALA A CA 1
ATOM 710 C C . ALA A 1 87 ? 8.858 -0.258 -6.626 1.00 92.50 87 ALA A C 1
ATOM 712 O O . ALA A 1 87 ? 8.058 0.652 -6.818 1.00 92.50 87 ALA A O 1
ATOM 713 N N . TYR A 1 88 ? 8.527 -1.389 -5.991 1.00 88.88 88 TYR A N 1
ATOM 714 C CA . TYR A 1 88 ? 7.206 -1.599 -5.393 1.00 88.88 88 TYR A CA 1
ATOM 715 C C . TYR A 1 88 ? 6.883 -0.528 -4.348 1.00 88.88 88 TYR A C 1
ATOM 717 O O . TYR A 1 88 ? 5.848 0.125 -4.443 1.00 88.88 88 TYR A O 1
ATOM 725 N N . PHE A 1 89 ? 7.782 -0.302 -3.385 1.00 87.94 89 PHE A N 1
ATOM 726 C CA . PHE A 1 89 ? 7.550 0.716 -2.361 1.00 87.94 89 PHE A CA 1
ATOM 727 C C . PHE A 1 89 ? 7.529 2.130 -2.944 1.00 87.94 89 PHE A C 1
ATOM 729 O O . PHE A 1 89 ? 6.684 2.923 -2.552 1.00 87.94 89 PHE A O 1
ATOM 736 N N . ALA A 1 90 ? 8.384 2.437 -3.925 1.00 91.31 90 ALA A N 1
ATOM 737 C CA . ALA A 1 90 ? 8.429 3.760 -4.550 1.00 91.31 90 ALA A CA 1
ATOM 738 C C . ALA A 1 90 ? 7.140 4.057 -5.324 1.00 91.31 90 ALA A C 1
ATOM 740 O O . ALA A 1 90 ? 6.727 5.202 -5.435 1.00 91.31 90 ALA A O 1
ATOM 741 N N . ALA A 1 91 ? 6.482 3.023 -5.844 1.00 91.81 91 ALA A N 1
ATOM 742 C CA . ALA A 1 91 ? 5.209 3.151 -6.531 1.00 91.81 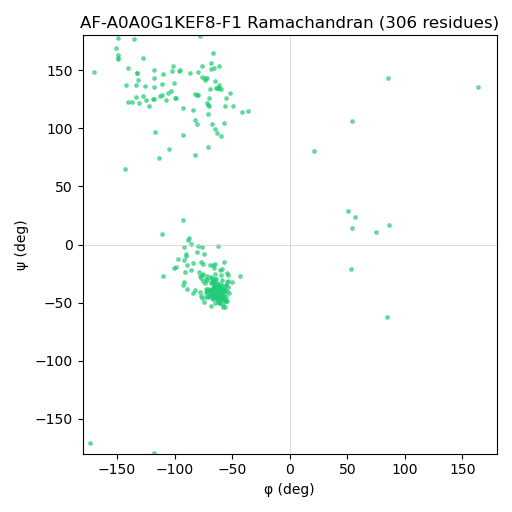91 ALA A CA 1
ATOM 743 C C . ALA A 1 91 ? 4.002 3.341 -5.592 1.00 91.81 91 ALA A C 1
ATOM 745 O O . ALA A 1 91 ? 2.932 3.734 -6.074 1.00 91.81 91 ALA A O 1
ATOM 746 N N . SER A 1 92 ? 4.161 3.065 -4.290 1.00 88.19 92 SER A N 1
ATOM 747 C CA . SER A 1 92 ? 3.138 3.300 -3.265 1.00 88.19 92 SER A CA 1
ATOM 748 C C . SER A 1 92 ? 3.047 4.784 -2.911 1.00 88.19 92 SER A C 1
ATOM 750 O O . SER A 1 92 ? 4.053 5.491 -2.841 1.00 88.19 92 SER A O 1
ATOM 752 N N . ARG A 1 93 ? 1.832 5.269 -2.638 1.00 81.75 93 ARG A N 1
ATOM 753 C CA . ARG A 1 93 ? 1.607 6.640 -2.146 1.00 81.75 93 ARG A CA 1
ATOM 754 C C . ARG A 1 93 ? 1.922 6.793 -0.663 1.00 81.75 93 ARG A C 1
ATOM 756 O O . ARG A 1 93 ? 2.287 7.886 -0.232 1.00 81.75 93 ARG A O 1
ATOM 763 N N . SER A 1 94 ? 1.800 5.706 0.090 1.00 73.88 94 SER A N 1
ATOM 764 C CA . SER A 1 94 ? 1.985 5.681 1.537 1.00 73.88 94 SER A CA 1
ATOM 765 C C . SER A 1 94 ? 3.039 4.644 1.915 1.00 73.88 94 SER A C 1
ATOM 767 O O . SER A 1 94 ? 2.926 3.467 1.568 1.00 73.88 94 SER A O 1
ATOM 769 N N . LEU A 1 95 ? 4.067 5.102 2.631 1.00 68.50 95 LEU A N 1
ATOM 770 C CA . LEU A 1 95 ? 5.108 4.260 3.219 1.00 68.50 95 LEU A CA 1
ATOM 771 C C . LEU A 1 95 ? 4.845 4.118 4.721 1.00 68.50 95 LEU A C 1
ATOM 773 O O . LEU A 1 95 ? 4.635 5.115 5.415 1.00 68.50 95 LEU A O 1
ATOM 777 N N . ASN A 1 96 ? 4.893 2.892 5.225 1.00 63.56 96 ASN A N 1
ATOM 778 C CA . ASN A 1 96 ? 4.555 2.540 6.601 1.00 63.56 96 ASN A CA 1
ATOM 779 C C . ASN A 1 96 ? 5.785 2.441 7.513 1.00 63.56 96 ASN A C 1
ATOM 781 O O . ASN A 1 96 ? 5.641 2.403 8.736 1.00 63.56 96 ASN A O 1
ATOM 785 N N . SER A 1 97 ? 7.005 2.416 6.961 1.00 64.56 97 SER A N 1
ATOM 786 C CA . SER A 1 97 ? 8.218 2.240 7.766 1.00 64.56 97 SER A CA 1
ATOM 787 C C . SER A 1 97 ? 9.468 2.936 7.212 1.00 64.56 97 SER A C 1
ATOM 789 O O . SER A 1 97 ? 9.581 3.261 6.030 1.00 64.56 97 SER A O 1
ATOM 791 N N . LYS A 1 98 ? 10.463 3.134 8.090 1.00 67.56 98 LYS A N 1
ATOM 792 C CA . LYS A 1 98 ? 11.802 3.618 7.700 1.00 67.56 98 LYS A CA 1
ATOM 793 C C . LYS A 1 98 ? 12.538 2.636 6.785 1.00 67.56 98 LYS A C 1
ATOM 795 O O . LYS A 1 98 ? 13.359 3.059 5.979 1.00 67.56 98 LYS A O 1
ATOM 800 N N . GLU A 1 99 ? 12.268 1.338 6.920 1.00 69.19 99 GLU A N 1
ATOM 801 C CA . GLU A 1 99 ? 12.860 0.316 6.052 1.00 69.19 99 GLU A CA 1
ATOM 802 C C . GLU A 1 99 ? 12.353 0.468 4.614 1.00 69.19 99 GLU A C 1
ATOM 804 O O . GLU A 1 99 ? 13.138 0.399 3.669 1.00 69.19 99 GLU A O 1
ATOM 809 N N . GLU A 1 100 ? 11.062 0.752 4.442 1.00 75.75 100 GLU A N 1
ATOM 810 C CA . GLU A 1 100 ? 10.486 1.034 3.126 1.00 75.75 100 GLU A CA 1
ATOM 811 C C . GLU A 1 100 ? 11.118 2.278 2.497 1.00 75.75 100 GLU A C 1
ATOM 813 O O 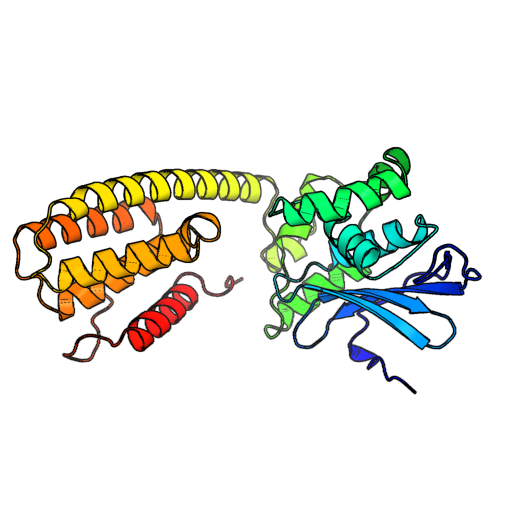. GLU A 1 100 ? 11.546 2.223 1.346 1.00 75.75 100 GLU A O 1
ATOM 818 N N . GLN A 1 101 ? 11.289 3.353 3.278 1.00 77.25 101 GLN A N 1
ATOM 819 C CA . GLN A 1 101 ? 11.966 4.577 2.827 1.00 77.25 101 GLN A CA 1
ATOM 820 C C . GLN A 1 101 ? 13.397 4.302 2.342 1.00 77.25 101 GLN A C 1
ATOM 822 O O . GLN A 1 101 ? 13.779 4.730 1.251 1.00 77.25 101 GLN A O 1
ATOM 827 N N . TYR A 1 102 ? 14.167 3.524 3.107 1.00 80.31 102 TYR A N 1
ATOM 828 C CA . TYR A 1 102 ? 15.521 3.119 2.723 1.00 80.31 102 TYR A CA 1
ATOM 829 C C . TYR A 1 102 ? 15.549 2.335 1.401 1.00 80.31 102 TYR A C 1
ATOM 831 O O . TYR A 1 102 ? 16.467 2.505 0.602 1.00 80.31 102 TYR A O 1
ATOM 839 N N . CYS A 1 103 ? 14.535 1.505 1.138 1.00 82.25 103 CYS A N 1
ATOM 840 C CA . CYS A 1 103 ? 14.433 0.766 -0.121 1.00 82.25 103 CYS A CA 1
ATOM 841 C C . CYS A 1 103 ? 14.050 1.666 -1.310 1.00 82.25 103 CYS A C 1
ATOM 843 O O . CYS A 1 103 ? 14.427 1.360 -2.442 1.00 82.25 103 CYS A O 1
ATOM 845 N N . THR A 1 104 ? 13.301 2.749 -1.077 1.00 86.69 104 THR A N 1
ATOM 846 C CA . THR A 1 104 ? 12.829 3.653 -2.140 1.00 86.69 104 THR A CA 1
ATOM 847 C C . THR A 1 104 ? 13.881 4.630 -2.648 1.00 86.69 104 THR A C 1
ATOM 849 O O . THR A 1 104 ? 13.972 4.829 -3.860 1.00 86.69 104 THR A O 1
ATOM 852 N N . THR A 1 105 ? 14.701 5.212 -1.765 1.00 88.56 105 THR A N 1
ATOM 853 C CA . THR A 1 105 ? 15.647 6.279 -2.138 1.00 88.56 105 THR A CA 1
ATOM 854 C C . THR A 1 105 ? 16.584 5.887 -3.290 1.00 88.56 105 THR A C 1
ATOM 856 O O . THR A 1 105 ? 16.614 6.616 -4.280 1.00 88.56 105 THR A O 1
ATOM 859 N N . PRO A 1 106 ? 17.255 4.714 -3.276 1.00 89.38 106 PRO A N 1
ATOM 860 C CA . PRO A 1 106 ? 18.168 4.336 -4.359 1.00 89.38 106 PRO A CA 1
ATOM 861 C C . PRO A 1 106 ? 17.467 4.125 -5.709 1.00 89.38 106 PRO A C 1
ATOM 863 O O . PRO A 1 106 ? 18.093 4.233 -6.762 1.00 89.38 106 PRO A O 1
ATOM 866 N N . VAL A 1 107 ? 16.173 3.788 -5.692 1.00 93.56 107 VAL A N 1
ATOM 867 C CA . VAL A 1 107 ? 15.380 3.599 -6.912 1.00 93.56 107 VAL A CA 1
ATOM 868 C C . VAL A 1 107 ? 15.009 4.945 -7.522 1.00 93.56 107 VAL A C 1
ATOM 870 O O . VAL A 1 107 ? 15.191 5.122 -8.725 1.00 93.56 107 VAL A O 1
ATOM 873 N N . ILE A 1 108 ? 14.549 5.893 -6.700 1.00 93.62 108 ILE A N 1
ATOM 874 C CA . ILE A 1 108 ? 14.209 7.252 -7.143 1.00 93.62 108 ILE A CA 1
ATOM 875 C C . ILE A 1 108 ? 15.461 7.960 -7.674 1.00 93.62 108 ILE A C 1
ATOM 877 O O . ILE A 1 108 ? 15.439 8.490 -8.782 1.00 93.62 108 ILE A O 1
ATOM 881 N N . GLU A 1 109 ? 16.587 7.874 -6.958 1.00 92.81 109 GLU A N 1
ATOM 882 C CA . GLU A 1 109 ? 17.881 8.390 -7.430 1.00 92.81 109 GLU A CA 1
ATOM 883 C C . GLU A 1 109 ? 18.321 7.732 -8.747 1.00 92.81 109 GLU A C 1
ATOM 885 O O . GLU A 1 109 ? 18.876 8.394 -9.624 1.00 92.81 109 GLU A O 1
ATOM 890 N N . GLY A 1 110 ? 18.053 6.432 -8.908 1.00 91.50 110 GLY A N 1
ATOM 891 C CA . GLY A 1 110 ? 18.420 5.663 -10.094 1.00 91.50 110 GLY A CA 1
ATOM 892 C C . GLY A 1 110 ? 17.657 6.045 -11.367 1.00 91.50 110 GLY A C 1
ATOM 893 O O . GLY A 1 110 ? 18.235 5.952 -12.452 1.00 91.50 110 GLY A O 1
ATOM 894 N N . ILE A 1 111 ? 16.391 6.463 -11.254 1.00 95.44 111 ILE A N 1
ATOM 895 C CA . ILE A 1 111 ? 15.560 6.897 -12.397 1.00 95.44 111 ILE A CA 1
ATOM 896 C C . ILE A 1 111 ? 15.509 8.425 -12.565 1.00 95.44 111 ILE A C 1
ATOM 898 O O . ILE A 1 111 ? 15.181 8.914 -13.648 1.00 95.44 111 ILE A O 1
ATOM 902 N N . GLY A 1 112 ? 15.842 9.169 -11.507 1.00 95.25 112 GLY A N 1
ATOM 903 C CA . GLY A 1 112 ? 15.724 10.622 -11.412 1.00 95.25 112 GLY A CA 1
ATOM 904 C C . GLY A 1 112 ? 14.334 11.092 -10.964 1.00 95.25 112 GLY A C 1
ATOM 905 O O . GLY A 1 112 ? 13.310 10.543 -11.372 1.00 95.25 112 GLY A O 1
ATOM 906 N N . GLU A 1 113 ? 14.300 12.164 -10.165 1.00 95.19 113 GLU A N 1
ATOM 907 C CA . GLU A 1 113 ? 13.068 12.755 -9.606 1.00 95.19 113 GLU A CA 1
ATOM 908 C C . GLU A 1 113 ? 12.040 13.147 -10.679 1.00 95.19 113 GLU A C 1
ATOM 910 O O . GLU A 1 113 ? 10.841 12.925 -10.518 1.00 95.19 113 GLU A O 1
ATOM 915 N N . GLU A 1 114 ? 12.490 13.686 -11.815 1.00 96.81 114 GLU A N 1
ATOM 916 C CA . GLU A 1 114 ? 11.596 14.063 -12.918 1.00 96.81 114 GLU A CA 1
ATOM 917 C C . GLU A 1 114 ? 10.855 12.841 -13.486 1.00 96.81 114 GLU A C 1
ATOM 919 O O . GLU A 1 114 ? 9.626 12.850 -13.611 1.00 96.81 114 GLU A O 1
ATOM 924 N N . SER A 1 115 ? 11.589 11.763 -13.778 1.00 96.88 115 SER A N 1
ATOM 925 C CA . SER A 1 115 ? 11.023 10.498 -14.260 1.00 96.88 115 SER A CA 1
ATOM 926 C C . SER A 1 115 ? 10.084 9.889 -13.226 1.00 96.88 115 SER A C 1
ATOM 928 O O . SER A 1 115 ? 8.996 9.428 -13.573 1.00 96.88 115 SER A O 1
ATOM 930 N N . TYR A 1 116 ? 10.474 9.932 -11.950 1.00 96.88 116 TYR A N 1
ATOM 931 C CA . TYR A 1 116 ? 9.653 9.458 -10.845 1.00 96.88 116 TYR A CA 1
ATOM 932 C C . TYR A 1 116 ? 8.305 10.190 -10.790 1.00 96.88 116 TYR A C 1
ATOM 934 O O . TYR A 1 116 ? 7.254 9.553 -10.869 1.00 96.88 116 TYR A O 1
ATOM 942 N N . HIS A 1 117 ? 8.305 11.524 -10.751 1.00 96.31 117 HIS A N 1
ATOM 943 C CA . HIS A 1 117 ? 7.074 12.318 -10.728 1.00 96.31 117 HIS A CA 1
ATOM 944 C C . HIS A 1 117 ? 6.213 12.124 -11.981 1.00 96.31 117 HIS A C 1
ATOM 946 O O . HIS A 1 117 ? 4.982 12.055 -11.893 1.00 96.31 117 HIS A O 1
ATOM 952 N N . LYS A 1 118 ? 6.841 11.972 -13.150 1.00 97.56 118 LYS A N 1
ATOM 953 C CA . LYS A 1 118 ? 6.134 11.642 -14.390 1.00 97.56 118 LYS A CA 1
ATOM 954 C C . LYS A 1 118 ? 5.423 10.291 -14.287 1.00 97.56 118 LYS A C 1
ATOM 956 O O . LYS A 1 118 ? 4.258 10.196 -14.654 1.00 97.56 118 LYS A O 1
ATOM 961 N N . ILE A 1 119 ? 6.076 9.264 -13.749 1.00 96.88 119 ILE A N 1
ATOM 962 C CA . ILE A 1 119 ? 5.471 7.937 -13.566 1.00 96.88 119 ILE A CA 1
ATOM 963 C C . ILE A 1 119 ? 4.350 7.979 -12.520 1.00 96.88 119 ILE A C 1
ATOM 965 O O . ILE A 1 119 ? 3.274 7.417 -12.733 1.00 96.88 119 ILE A O 1
ATOM 969 N N . MET A 1 120 ? 4.562 8.687 -11.410 1.00 95.88 120 MET A N 1
ATOM 970 C CA . MET A 1 120 ? 3.550 8.851 -10.365 1.00 95.88 120 MET A CA 1
ATOM 971 C C . MET A 1 120 ? 2.328 9.649 -10.839 1.00 95.88 120 MET A C 1
ATOM 973 O O . MET A 1 120 ? 1.270 9.529 -10.231 1.00 95.88 120 MET A O 1
ATOM 977 N N . SER A 1 121 ? 2.425 10.438 -11.911 1.00 95.81 121 SER A N 1
ATOM 978 C CA . SER A 1 121 ? 1.280 11.153 -12.497 1.00 95.81 121 SER A CA 1
ATOM 979 C C . SER A 1 121 ? 0.557 10.374 -13.601 1.00 95.81 121 SER A C 1
ATOM 981 O O . SER A 1 121 ? -0.460 10.844 -14.112 1.00 95.81 121 SER A O 1
ATOM 983 N N . LEU A 1 122 ? 1.031 9.173 -13.959 1.00 95.25 122 LEU A N 1
ATOM 984 C CA . LEU A 1 122 ? 0.364 8.359 -14.971 1.00 95.25 122 LEU A CA 1
ATOM 985 C C . LEU A 1 122 ? -1.050 7.961 -14.519 1.00 95.25 122 LEU A C 1
ATOM 987 O O . LEU A 1 122 ? -1.220 7.492 -13.385 1.00 95.25 122 LEU A O 1
ATOM 991 N N . PRO A 1 123 ? -2.053 8.080 -15.411 1.00 94.44 123 PRO A N 1
ATOM 992 C CA . PRO A 1 123 ? -3.396 7.607 -15.122 1.00 94.44 123 PRO A CA 1
ATOM 993 C C . PRO A 1 123 ? -3.396 6.087 -14.960 1.00 94.44 123 PRO A C 1
ATOM 995 O O . PRO A 1 123 ? -2.725 5.370 -15.709 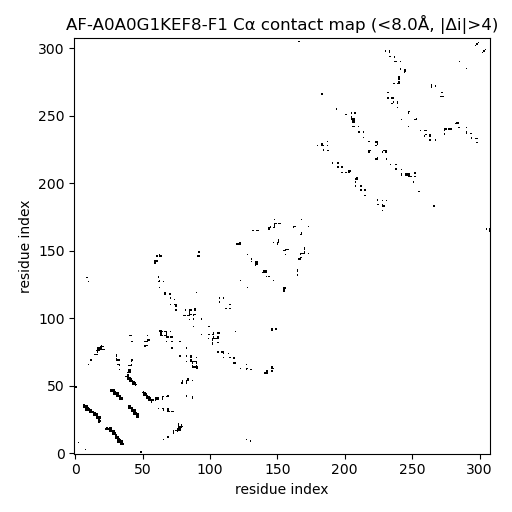1.00 94.44 123 PRO A O 1
ATOM 998 N N . ILE A 1 124 ? -4.176 5.586 -14.001 1.00 94.19 124 ILE A N 1
ATOM 999 C CA . ILE A 1 124 ? -4.239 4.145 -13.738 1.00 94.19 124 ILE A CA 1
ATOM 1000 C C . ILE A 1 124 ? -4.965 3.435 -14.891 1.00 94.19 124 ILE A C 1
ATOM 1002 O O . ILE A 1 124 ? -6.111 3.781 -15.195 1.00 94.19 124 ILE A O 1
ATOM 1006 N N . PRO A 1 125 ? -4.372 2.402 -15.519 1.00 92.00 125 PRO A N 1
ATOM 1007 C CA . PRO A 1 125 ? -5.047 1.656 -16.568 1.00 92.00 125 PRO A CA 1
ATOM 1008 C C . PRO A 1 125 ? -6.303 0.964 -16.036 1.00 92.00 125 PRO A C 1
ATOM 1010 O O . PRO A 1 125 ? -6.257 0.259 -15.027 1.00 92.00 125 PRO A O 1
ATOM 1013 N N . ASN A 1 126 ? -7.412 1.061 -16.775 1.00 90.81 126 ASN A N 1
ATOM 1014 C CA . ASN A 1 126 ? -8.684 0.434 -16.388 1.00 90.81 126 ASN A CA 1
ATOM 1015 C C . ASN A 1 126 ? -8.564 -1.070 -16.119 1.00 90.81 126 ASN A C 1
ATOM 1017 O O . ASN A 1 126 ? -9.246 -1.581 -15.238 1.00 90.81 126 ASN A O 1
ATOM 1021 N N . LYS A 1 127 ? -7.668 -1.769 -16.826 1.00 90.12 127 LYS A N 1
ATOM 1022 C CA . LYS A 1 127 ? -7.403 -3.194 -16.591 1.00 90.12 127 LYS A CA 1
ATOM 1023 C C . LYS A 1 127 ? -6.890 -3.468 -15.172 1.00 90.12 127 LYS A C 1
ATOM 1025 O O . LYS A 1 127 ? -7.285 -4.464 -14.586 1.00 90.12 127 LYS A O 1
ATOM 1030 N N . ILE A 1 128 ? -6.043 -2.597 -14.619 1.00 91.06 128 ILE A N 1
ATOM 1031 C CA . ILE A 1 128 ? -5.540 -2.734 -13.243 1.00 91.06 128 ILE A CA 1
ATOM 1032 C C . ILE A 1 128 ? -6.667 -2.488 -12.246 1.00 91.06 128 ILE A C 1
ATOM 1034 O O . ILE A 1 128 ? -6.833 -3.263 -11.311 1.00 91.06 128 ILE A O 1
ATOM 1038 N N . VAL A 1 129 ? -7.488 -1.462 -12.485 1.00 91.12 129 VAL A N 1
ATOM 1039 C CA . VAL A 1 129 ? -8.624 -1.164 -11.606 1.00 91.12 129 VAL A CA 1
ATOM 1040 C C . VAL A 1 129 ? -9.632 -2.311 -11.589 1.00 91.12 129 VAL A C 1
ATOM 1042 O O . VAL A 1 129 ? -10.067 -2.708 -10.515 1.00 91.12 129 VAL A O 1
ATOM 1045 N N . GLN A 1 130 ? -9.953 -2.897 -12.746 1.00 89.25 130 GLN A N 1
ATOM 1046 C CA . GLN A 1 130 ? -10.876 -4.032 -12.789 1.00 89.25 130 GLN A CA 1
ATOM 1047 C C . GLN A 1 130 ? -10.331 -5.263 -12.061 1.00 89.25 130 GLN A C 1
ATOM 1049 O O . GLN A 1 130 ? -11.088 -5.917 -11.358 1.00 89.25 130 GLN A O 1
ATOM 1054 N N . VAL A 1 131 ? -9.018 -5.525 -12.109 1.00 86.75 131 VAL A N 1
ATOM 1055 C CA . VAL A 1 131 ? -8.412 -6.600 -11.299 1.00 86.75 131 VAL A CA 1
ATOM 1056 C C . VAL A 1 131 ? -8.651 -6.378 -9.800 1.00 86.75 131 VAL A C 1
ATOM 1058 O O . VAL A 1 131 ? -8.995 -7.328 -9.103 1.00 86.75 131 VAL A O 1
ATOM 1061 N N . VAL A 1 132 ? -8.521 -5.141 -9.303 1.00 86.75 132 VAL A N 1
ATOM 1062 C CA . VAL A 1 132 ? -8.799 -4.817 -7.889 1.00 86.75 132 VAL A CA 1
ATOM 1063 C C . VAL A 1 132 ? -10.268 -5.081 -7.543 1.00 86.75 132 VAL A C 1
ATOM 1065 O O . VAL A 1 132 ? -10.562 -5.704 -6.522 1.00 86.75 132 VAL A O 1
ATOM 1068 N N . LEU A 1 133 ? -11.190 -4.623 -8.393 1.00 86.50 133 LEU A N 1
ATOM 1069 C CA . LEU A 1 133 ? -12.631 -4.756 -8.163 1.00 86.50 133 LEU A CA 1
ATOM 1070 C C . LEU A 1 133 ? -13.108 -6.214 -8.258 1.00 86.50 133 LEU A C 1
ATOM 1072 O O . LEU A 1 133 ? -13.925 -6.648 -7.445 1.00 86.50 133 LEU A O 1
ATOM 1076 N N . ASP A 1 134 ? -12.591 -6.982 -9.214 1.00 85.12 134 ASP A N 1
ATOM 1077 C CA . ASP A 1 134 ? -12.938 -8.392 -9.396 1.00 85.12 134 ASP A CA 1
ATOM 1078 C C . ASP A 1 134 ? -12.409 -9.257 -8.246 1.00 85.12 134 ASP A C 1
ATOM 1080 O O . ASP A 1 134 ? -13.131 -10.113 -7.729 1.00 85.12 134 ASP A O 1
ATOM 1084 N N . ASP A 1 135 ? -11.182 -9.006 -7.779 1.00 78.38 135 ASP A N 1
ATOM 1085 C CA . ASP A 1 135 ? -10.632 -9.731 -6.631 1.00 78.38 135 ASP A CA 1
ATOM 1086 C C . ASP A 1 135 ? -11.413 -9.421 -5.342 1.00 78.38 135 ASP A C 1
ATOM 1088 O O . ASP A 1 135 ? -11.676 -10.338 -4.563 1.00 78.38 135 ASP A O 1
ATOM 1092 N N . ARG A 1 136 ? -11.888 -8.179 -5.152 1.00 73.75 136 ARG A N 1
ATOM 1093 C CA . ARG A 1 136 ? -12.762 -7.813 -4.020 1.00 73.75 136 ARG A CA 1
ATOM 1094 C C . ARG A 1 136 ? -14.073 -8.605 -4.026 1.00 73.75 136 ARG A C 1
ATOM 1096 O O . ARG A 1 136 ? -14.524 -9.053 -2.972 1.00 73.75 136 ARG A O 1
ATOM 1103 N N . LYS A 1 137 ? -14.673 -8.825 -5.202 1.00 73.12 137 LYS A N 1
ATOM 1104 C CA . LYS A 1 137 ? -15.907 -9.621 -5.350 1.00 73.12 137 LYS A CA 1
ATOM 1105 C C . LYS A 1 137 ? -15.699 -11.098 -5.014 1.00 73.12 137 LYS A C 1
ATOM 1107 O O . LYS A 1 137 ? -16.623 -11.744 -4.521 1.00 73.12 137 LYS A O 1
ATOM 1112 N N . ASN A 1 138 ? -14.497 -11.627 -5.240 1.00 68.00 138 ASN A N 1
ATOM 1113 C CA . ASN A 1 138 ? -14.213 -13.054 -5.098 1.00 68.00 138 ASN A CA 1
ATOM 1114 C C . ASN A 1 138 ? -14.067 -13.554 -3.648 1.00 68.00 138 ASN A C 1
ATOM 1116 O O . ASN A 1 138 ? -13.946 -14.762 -3.471 1.00 68.00 138 ASN A O 1
ATOM 1120 N N . LYS A 1 139 ? -14.160 -12.689 -2.619 1.00 55.41 139 LYS A N 1
ATOM 1121 C CA . LYS A 1 139 ? -14.157 -12.965 -1.152 1.00 55.41 139 LYS A CA 1
ATOM 1122 C C . LYS A 1 139 ? -12.996 -13.794 -0.577 1.00 55.41 139 LYS A C 1
ATOM 1124 O O . LYS A 1 139 ? -12.758 -13.712 0.623 1.00 55.41 139 LYS A O 1
ATOM 1129 N N . SER A 1 140 ? -12.291 -14.582 -1.381 1.00 55.66 140 SER A N 1
ATOM 1130 C CA . SER A 1 140 ? -11.108 -15.360 -1.013 1.00 55.66 140 SER A CA 1
ATOM 1131 C C . SER A 1 140 ? -9.851 -14.499 -0.961 1.00 55.66 140 SER A C 1
ATOM 1133 O O . SER A 1 140 ? -8.909 -14.843 -0.259 1.00 55.66 140 SER A O 1
ATOM 1135 N N . LEU A 1 141 ? -9.849 -13.372 -1.676 1.00 56.31 141 LEU A N 1
ATOM 1136 C CA . LEU A 1 141 ? -8.744 -12.428 -1.753 1.00 56.31 141 LEU A CA 1
ATOM 1137 C C . LEU A 1 141 ? -9.238 -11.082 -1.211 1.00 56.31 141 LEU A C 1
ATOM 1139 O O . LEU A 1 141 ? -10.258 -10.576 -1.672 1.00 56.31 141 LEU A O 1
ATOM 1143 N N . ASN A 1 142 ? -8.553 -10.510 -0.218 1.00 62.44 142 ASN A N 1
ATOM 1144 C CA . ASN A 1 142 ? -8.929 -9.225 0.380 1.00 62.44 142 ASN A CA 1
ATOM 1145 C C . ASN A 1 142 ? -7.973 -8.119 -0.114 1.00 62.44 142 ASN A C 1
ATOM 1147 O O . ASN A 1 142 ? -6.966 -7.847 0.546 1.00 62.44 142 ASN A O 1
ATOM 1151 N N . PRO A 1 143 ? -8.194 -7.534 -1.312 1.00 66.44 143 PRO A N 1
ATOM 1152 C CA . PRO A 1 143 ? -7.311 -6.501 -1.842 1.00 66.44 143 PRO A CA 1
ATOM 1153 C C . PRO A 1 143 ? -7.399 -5.213 -1.022 1.00 66.44 143 PRO A C 1
ATOM 1155 O O . PRO A 1 143 ? -8.451 -4.882 -0.471 1.00 66.44 143 PRO A O 1
ATOM 1158 N N . ASN A 1 144 ? -6.302 -4.451 -0.983 1.00 68.62 144 ASN A N 1
ATOM 1159 C CA . ASN A 1 144 ? -6.326 -3.128 -0.379 1.00 68.62 144 ASN A CA 1
ATOM 1160 C C . ASN A 1 144 ? -7.112 -2.160 -1.274 1.00 68.62 144 ASN A C 1
ATOM 1162 O O . ASN A 1 144 ? -6.739 -1.948 -2.428 1.00 68.62 144 ASN A O 1
ATOM 1166 N N . LEU A 1 145 ? -8.168 -1.541 -0.745 1.00 78.94 145 LEU A N 1
ATOM 1167 C CA . LEU A 1 145 ? -8.936 -0.516 -1.461 1.00 78.94 145 LEU A CA 1
ATOM 1168 C C . LEU A 1 145 ? -8.433 0.908 -1.185 1.00 78.94 145 LEU A C 1
ATOM 1170 O O . LEU A 1 145 ? -8.789 1.831 -1.920 1.00 78.94 145 LEU A O 1
ATOM 1174 N N . TYR A 1 146 ? -7.584 1.102 -0.168 1.00 80.12 146 TYR A N 1
ATOM 1175 C CA . TYR A 1 146 ? -6.990 2.409 0.125 1.00 80.12 146 TYR A CA 1
ATOM 1176 C C . TYR A 1 146 ? -6.227 3.006 -1.069 1.00 80.12 146 TYR A C 1
ATOM 1178 O O . TYR A 1 146 ? -6.486 4.171 -1.370 1.00 80.12 146 TYR A O 1
ATOM 1186 N N . PRO A 1 147 ? -5.416 2.240 -1.831 1.00 85.06 147 PRO A N 1
ATOM 1187 C CA . PRO A 1 147 ? -4.734 2.757 -3.014 1.00 85.06 147 PRO A CA 1
ATOM 1188 C C . PRO A 1 147 ? -5.682 3.375 -4.048 1.00 85.06 147 PRO A C 1
ATOM 1190 O O . PRO A 1 147 ? -5.359 4.397 -4.639 1.00 85.06 147 PRO A O 1
ATOM 1193 N N . LEU A 1 148 ? -6.894 2.831 -4.242 1.00 85.38 148 LEU A N 1
ATOM 1194 C CA . LEU A 1 148 ? -7.877 3.454 -5.143 1.00 85.38 148 LEU A CA 1
ATOM 1195 C C . LEU A 1 148 ? -8.280 4.848 -4.652 1.00 85.38 148 LEU A C 1
ATOM 1197 O O . LEU A 1 148 ? -8.398 5.771 -5.453 1.00 85.38 148 LEU A O 1
ATOM 1201 N N . THR A 1 149 ? -8.455 5.009 -3.341 1.00 84.25 149 THR A N 1
ATOM 1202 C CA . THR A 1 149 ? -8.804 6.302 -2.740 1.00 84.25 149 THR A CA 1
ATOM 1203 C C . THR A 1 149 ? -7.657 7.304 -2.867 1.00 84.25 149 THR A C 1
ATOM 1205 O O . THR A 1 149 ? -7.888 8.458 -3.226 1.00 84.25 149 THR A O 1
ATOM 1208 N N . GLU A 1 150 ? -6.421 6.861 -2.629 1.00 87.38 150 GLU A N 1
ATOM 1209 C CA . GLU A 1 150 ? -5.218 7.690 -2.756 1.00 87.38 150 GLU A CA 1
ATOM 1210 C C . GLU A 1 150 ? -4.998 8.164 -4.200 1.00 87.38 150 GLU A C 1
ATOM 1212 O O . GLU A 1 150 ? -4.639 9.317 -4.422 1.00 87.38 150 GLU A O 1
ATOM 1217 N N . GLU A 1 151 ? -5.267 7.322 -5.201 1.00 92.69 151 GLU A N 1
ATOM 1218 C CA . GLU A 1 151 ? -5.174 7.723 -6.610 1.00 92.69 151 GLU A CA 1
ATOM 1219 C C . GLU A 1 151 ? -6.307 8.669 -7.040 1.00 92.69 151 GLU A C 1
ATOM 1221 O O . GLU A 1 151 ? -6.100 9.548 -7.878 1.00 92.69 151 GLU A O 1
ATOM 1226 N N . ILE A 1 152 ? -7.498 8.551 -6.443 1.00 91.69 152 ILE A N 1
ATOM 1227 C CA . ILE A 1 152 ? -8.571 9.536 -6.644 1.00 91.69 152 ILE A CA 1
ATOM 1228 C C . ILE A 1 152 ? -8.173 10.887 -6.050 1.00 91.69 152 ILE A C 1
ATOM 1230 O O . ILE A 1 152 ? -8.341 11.920 -6.695 1.00 91.69 152 ILE A O 1
ATOM 1234 N N . GLU A 1 153 ? -7.615 10.889 -4.838 1.00 88.56 153 GLU A N 1
ATOM 1235 C CA . GLU A 1 153 ? -7.110 12.101 -4.191 1.00 88.56 153 GLU A CA 1
ATOM 1236 C C . GLU A 1 153 ? -5.958 12.740 -4.981 1.00 88.56 153 GLU A C 1
ATOM 1238 O O . GLU A 1 153 ? -5.911 13.962 -5.120 1.00 88.56 153 GLU A O 1
ATOM 1243 N N . ALA A 1 154 ? -5.065 11.923 -5.543 1.00 89.50 154 ALA A N 1
ATOM 1244 C CA . ALA A 1 154 ? -3.953 12.371 -6.376 1.00 89.50 154 ALA A CA 1
ATOM 1245 C C . ALA A 1 154 ? -4.375 12.827 -7.788 1.00 89.50 154 ALA A C 1
ATOM 1247 O O . ALA A 1 154 ? -3.544 13.353 -8.528 1.00 89.50 154 ALA A O 1
ATOM 1248 N N . GLY A 1 155 ? -5.638 12.627 -8.184 1.00 90.88 155 GLY A N 1
ATOM 1249 C CA . GLY A 1 155 ? -6.160 13.022 -9.497 1.00 90.88 155 GLY A CA 1
ATOM 1250 C C . GLY A 1 155 ? -5.723 12.127 -10.664 1.00 90.88 155 GLY A C 1
ATOM 1251 O O . GLY A 1 155 ? -5.955 12.468 -11.822 1.00 90.88 155 GLY A O 1
ATOM 1252 N N . THR A 1 156 ? -5.114 10.977 -10.385 1.00 93.94 156 THR A N 1
ATOM 1253 C CA . THR A 1 156 ? -4.674 9.967 -11.370 1.00 93.94 156 THR A CA 1
ATOM 1254 C C . THR A 1 156 ? -5.751 8.919 -11.662 1.00 93.94 156 THR A C 1
ATOM 1256 O O . THR A 1 156 ? -5.608 8.110 -12.585 1.00 93.94 156 THR A O 1
ATOM 1259 N N . LEU A 1 157 ? -6.848 8.936 -10.899 1.00 93.94 157 LEU A N 1
ATOM 1260 C CA . LEU A 1 157 ? -8.020 8.095 -11.097 1.00 93.94 157 LEU A CA 1
ATOM 1261 C C . LEU A 1 157 ? -9.308 8.909 -10.917 1.00 93.94 157 LEU A C 1
ATOM 1263 O O . LEU A 1 157 ? -9.563 9.478 -9.862 1.00 93.94 157 LEU A O 1
ATOM 1267 N N . ALA A 1 158 ? -10.161 8.941 -11.940 1.00 91.75 158 ALA A N 1
ATOM 1268 C CA . ALA A 1 158 ? -11.474 9.569 -11.824 1.00 91.75 158 ALA A CA 1
ATOM 1269 C C . ALA A 1 158 ? -12.427 8.710 -10.977 1.00 91.75 158 ALA A C 1
ATOM 1271 O O . ALA A 1 158 ? -12.442 7.482 -11.107 1.00 91.75 158 ALA A O 1
ATOM 1272 N N . TRP A 1 159 ? -13.257 9.359 -10.155 1.00 90.75 159 TRP A N 1
ATOM 1273 C CA . TRP A 1 159 ? -14.296 8.685 -9.376 1.00 90.75 159 TRP A CA 1
ATOM 1274 C C . TRP A 1 159 ? -15.318 7.985 -10.284 1.00 90.75 159 TRP A C 1
ATOM 1276 O O . TRP A 1 159 ? -15.770 8.551 -11.281 1.00 90.75 159 TRP A O 1
ATOM 1286 N N . ARG A 1 160 ? -15.712 6.762 -9.914 1.00 90.75 160 ARG A N 1
ATOM 1287 C CA . ARG A 1 160 ? -16.702 5.935 -10.620 1.00 90.75 160 ARG A CA 1
ATOM 1288 C C . ARG A 1 160 ? -17.708 5.350 -9.632 1.00 90.75 160 ARG A C 1
ATOM 1290 O O . ARG A 1 160 ? -17.345 5.041 -8.504 1.00 90.75 160 ARG A O 1
ATOM 1297 N N . GLY A 1 161 ? -18.960 5.161 -10.059 1.00 85.31 161 GLY A N 1
ATOM 1298 C CA . GLY A 1 161 ? -20.031 4.633 -9.196 1.00 85.31 161 GLY A CA 1
ATOM 1299 C C . GLY A 1 161 ? -19.711 3.264 -8.582 1.00 85.31 161 GLY A C 1
ATOM 1300 O O . GLY A 1 161 ? -19.931 3.062 -7.391 1.00 85.31 161 GLY A O 1
ATOM 1301 N N . GLU A 1 162 ? -19.075 2.382 -9.358 1.00 87.50 162 GLU A N 1
ATOM 1302 C CA . GLU A 1 162 ? -18.641 1.042 -8.926 1.00 87.50 162 GLU A CA 1
ATOM 1303 C C . GLU A 1 162 ? -17.665 1.058 -7.732 1.00 87.50 162 GLU A C 1
ATOM 1305 O O . GLU A 1 162 ? -17.554 0.074 -7.006 1.00 87.50 162 GLU A O 1
ATOM 1310 N N . PHE A 1 163 ? -16.975 2.176 -7.480 1.00 87.81 163 PHE A N 1
ATOM 1311 C CA . PHE A 1 163 ? -16.076 2.314 -6.331 1.00 87.81 163 PHE A CA 1
ATOM 1312 C C . PHE A 1 163 ? -16.838 2.359 -5.012 1.00 87.81 163 PHE A C 1
ATOM 1314 O O . PHE A 1 163 ? -16.425 1.722 -4.046 1.00 87.81 163 PHE A O 1
ATOM 1321 N N . SER A 1 164 ? -17.982 3.046 -4.986 1.00 81.75 164 SER A N 1
ATOM 1322 C CA . SER A 1 164 ? -18.836 3.075 -3.799 1.00 81.75 164 SER A CA 1
ATOM 1323 C C . SER A 1 164 ? -19.399 1.690 -3.487 1.00 81.75 164 SER A C 1
ATOM 1325 O O . SER A 1 164 ? -19.499 1.328 -2.319 1.00 81.75 164 SER A O 1
ATOM 1327 N N . GLU A 1 165 ? -19.762 0.925 -4.519 1.00 82.44 165 GLU A N 1
ATOM 1328 C CA . GLU A 1 165 ? -20.279 -0.442 -4.373 1.00 82.44 165 GLU A CA 1
ATOM 1329 C C . GLU A 1 165 ? -19.210 -1.405 -3.853 1.00 82.44 165 GLU A C 1
ATOM 1331 O O . GLU A 1 165 ? -19.526 -2.323 -3.109 1.00 82.44 165 GLU A O 1
ATOM 1336 N N . ALA A 1 166 ? -17.943 -1.179 -4.207 1.00 75.31 166 ALA A N 1
ATOM 1337 C CA . ALA A 1 166 ? -16.821 -1.985 -3.738 1.00 75.31 166 ALA A CA 1
ATOM 1338 C C . ALA A 1 166 ? -16.322 -1.612 -2.327 1.00 75.31 166 ALA A C 1
ATOM 1340 O O . ALA A 1 166 ? -15.443 -2.302 -1.808 1.00 75.31 166 ALA A O 1
ATOM 1341 N N . GLY A 1 167 ? -16.842 -0.534 -1.724 1.00 77.56 167 GLY A N 1
ATOM 1342 C CA . GLY A 1 167 ? -16.414 -0.035 -0.412 1.00 77.56 167 GLY A CA 1
ATOM 1343 C C . GLY A 1 167 ? -15.212 0.919 -0.445 1.00 77.56 167 GLY A C 1
ATOM 1344 O O . GLY A 1 167 ? -14.585 1.154 0.586 1.00 77.56 167 GLY A O 1
ATOM 1345 N N . VAL A 1 168 ? -14.869 1.481 -1.608 1.00 78.50 168 VAL A N 1
ATOM 1346 C CA . VAL A 1 168 ? -13.833 2.521 -1.721 1.00 78.50 168 VAL A CA 1
ATOM 1347 C C . VAL A 1 168 ? -14.344 3.805 -1.068 1.00 78.50 168 VAL A C 1
ATOM 1349 O O . VAL A 1 168 ? -15.469 4.245 -1.316 1.00 78.50 168 VAL A O 1
ATOM 1352 N N . LEU A 1 169 ? -13.505 4.427 -0.245 1.00 77.50 169 LEU A N 1
ATOM 1353 C CA . LEU A 1 169 ? -13.843 5.670 0.435 1.00 77.50 169 LEU A CA 1
ATOM 1354 C C . LEU A 1 169 ? -13.683 6.863 -0.512 1.00 77.50 169 LEU A C 1
ATOM 1356 O O . LEU A 1 169 ? -12.798 6.890 -1.366 1.00 77.50 169 LEU A O 1
ATOM 1360 N N . THR A 1 170 ? -14.498 7.900 -0.334 1.00 83.75 170 THR A N 1
ATOM 1361 C CA . THR A 1 170 ? -14.188 9.195 -0.953 1.00 83.75 170 THR A CA 1
ATOM 1362 C C . THR A 1 170 ? -12.948 9.810 -0.286 1.00 83.75 170 THR A C 1
ATOM 1364 O O . THR A 1 170 ? -12.679 9.522 0.886 1.00 83.75 170 THR A O 1
ATOM 1367 N N . PRO A 1 171 ? -12.205 10.712 -0.959 1.00 84.00 171 PRO A N 1
ATOM 1368 C CA . PRO A 1 171 ? -11.061 11.390 -0.341 1.00 84.00 171 PRO A CA 1
ATOM 1369 C C . PRO A 1 171 ? -11.406 12.090 0.984 1.00 84.00 171 PRO A C 1
ATOM 1371 O O . PRO A 1 171 ? -10.627 12.070 1.934 1.00 84.00 171 PRO A O 1
ATOM 1374 N N . GLU A 1 172 ? -12.601 12.673 1.094 1.00 83.69 172 GLU A N 1
ATOM 1375 C CA . GLU A 1 172 ? -13.068 13.319 2.325 1.00 83.69 172 GLU A CA 1
ATOM 1376 C C . GLU A 1 172 ? -13.334 12.313 3.456 1.00 83.69 172 GLU A C 1
ATOM 1378 O O . GLU A 1 172 ? -12.920 12.534 4.601 1.00 83.69 172 GLU A O 1
ATOM 1383 N N . GLN A 1 173 ? -13.972 11.181 3.138 1.00 75.31 173 GLN A N 1
ATOM 1384 C CA . GLN A 1 173 ? -14.184 10.090 4.091 1.00 75.31 173 GLN A CA 1
ATOM 1385 C C . GLN A 1 173 ? -12.851 9.504 4.557 1.00 75.31 173 GLN A C 1
ATOM 1387 O O . GLN A 1 173 ? -12.662 9.279 5.751 1.00 75.31 173 GLN A O 1
ATOM 1392 N N . PHE A 1 174 ? -11.902 9.314 3.640 1.00 73.12 174 PHE A N 1
ATOM 1393 C CA . PHE A 1 174 ? -10.570 8.820 3.962 1.00 73.12 174 PHE A CA 1
ATOM 1394 C C . PHE A 1 174 ? -9.802 9.778 4.874 1.00 73.12 174 PHE A C 1
ATOM 1396 O O . PHE A 1 174 ? -9.289 9.344 5.902 1.00 73.12 174 PHE A O 1
ATOM 1403 N N . ARG A 1 175 ? -9.793 11.086 4.582 1.00 74.75 175 ARG A N 1
ATOM 1404 C CA . ARG A 1 175 ? -9.168 12.097 5.457 1.00 74.75 175 ARG A CA 1
ATOM 1405 C C . ARG A 1 175 ? -9.802 12.124 6.844 1.00 74.75 175 ARG A C 1
ATOM 1407 O O . ARG A 1 175 ? -9.086 12.159 7.843 1.00 74.75 175 ARG A O 1
ATOM 1414 N N . THR A 1 176 ? -11.132 12.068 6.915 1.00 73.44 176 THR A N 1
ATOM 1415 C CA . T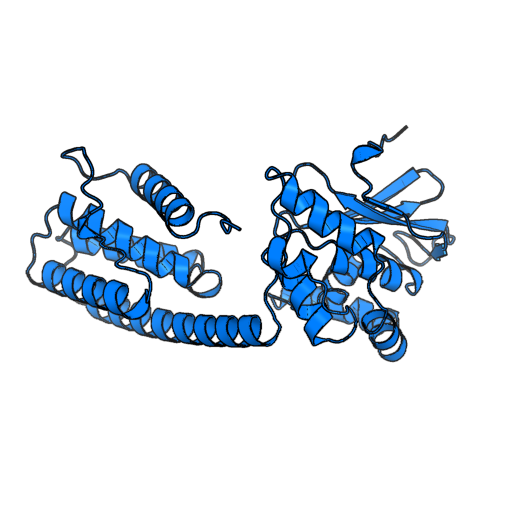HR A 1 176 ? -11.869 12.005 8.188 1.00 73.44 176 THR A CA 1
ATOM 1416 C C . THR A 1 176 ? -11.500 10.750 8.978 1.00 73.44 176 THR A C 1
ATOM 1418 O O . THR A 1 176 ? -11.198 10.838 10.168 1.00 73.44 176 THR A O 1
ATOM 1421 N N . ASN A 1 177 ? -11.454 9.590 8.317 1.00 64.19 177 ASN A N 1
ATOM 1422 C CA . ASN A 1 177 ? -11.072 8.323 8.936 1.00 64.19 177 ASN A CA 1
ATOM 1423 C C . ASN A 1 177 ? -9.612 8.322 9.393 1.00 64.19 177 ASN A C 1
ATOM 1425 O O . ASN A 1 177 ? -9.335 7.881 10.504 1.00 64.19 177 ASN A O 1
ATOM 1429 N N . LYS A 1 178 ? -8.692 8.858 8.586 1.00 66.44 178 LYS A N 1
ATOM 1430 C CA . LYS A 1 178 ? -7.272 8.985 8.928 1.00 66.44 178 LYS A CA 1
ATOM 1431 C C . LYS A 1 178 ? -7.078 9.874 10.153 1.00 66.44 178 LYS A C 1
ATOM 1433 O O . LYS A 1 178 ? -6.438 9.453 11.111 1.00 66.44 178 LYS A O 1
ATOM 1438 N N . LYS A 1 179 ? -7.715 11.047 10.176 1.00 71.31 179 LYS A N 1
ATOM 1439 C CA . LYS A 1 179 ? -7.688 11.952 11.331 1.00 71.31 179 LYS A CA 1
ATOM 1440 C C . LYS A 1 179 ? -8.254 11.279 12.583 1.00 71.31 179 LYS A C 1
ATOM 1442 O O . LYS A 1 179 ? -7.622 11.306 13.633 1.00 71.31 179 LYS A O 1
ATOM 1447 N N . ARG A 1 180 ? -9.403 10.605 12.466 1.00 65.12 180 ARG A N 1
ATOM 1448 C CA . ARG A 1 180 ? -10.002 9.850 13.576 1.00 65.12 180 ARG A CA 1
ATOM 1449 C C . ARG A 1 180 ? -9.091 8.717 14.051 1.00 65.12 180 ARG A C 1
ATOM 1451 O O . ARG A 1 180 ? -9.004 8.462 15.246 1.00 65.12 180 ARG A O 1
ATOM 1458 N N . HIS A 1 181 ? -8.405 8.034 13.141 1.00 60.69 181 HIS A N 1
ATOM 1459 C CA . HIS A 1 181 ? -7.457 6.978 13.479 1.00 60.69 181 HIS A CA 1
ATOM 1460 C C . HIS A 1 181 ? -6.242 7.529 14.237 1.00 60.69 181 HIS A C 1
ATOM 1462 O O . HIS A 1 181 ? -5.841 6.948 15.242 1.00 60.69 181 HIS A O 1
ATOM 1468 N N . GLU A 1 182 ? -5.690 8.663 13.805 1.00 65.50 182 GLU A N 1
ATOM 1469 C CA . GLU A 1 182 ? -4.609 9.367 14.506 1.00 65.50 182 GLU A CA 1
ATOM 1470 C C . GLU A 1 182 ? -5.051 9.846 15.897 1.00 65.50 182 GLU A C 1
ATOM 1472 O O . GLU A 1 182 ? -4.322 9.663 16.873 1.00 65.50 182 GLU A O 1
ATOM 1477 N N . GLU A 1 183 ? -6.270 10.379 16.021 1.00 68.06 183 GLU A N 1
ATOM 1478 C CA . GLU A 1 183 ? -6.875 10.752 17.305 1.00 68.06 183 GLU A CA 1
ATOM 1479 C C . GLU A 1 183 ? -7.017 9.536 18.235 1.00 68.06 183 GLU A C 1
ATOM 1481 O O . GLU A 1 183 ? -6.583 9.590 19.387 1.00 68.06 183 GLU A O 1
ATOM 1486 N N . ILE A 1 184 ? -7.540 8.411 17.728 1.00 59.59 184 ILE A N 1
ATOM 1487 C CA . ILE A 1 184 ? -7.654 7.154 18.483 1.00 59.59 184 ILE A CA 1
ATOM 1488 C C . ILE A 1 184 ? -6.272 6.644 18.888 1.00 59.59 184 ILE A C 1
ATOM 1490 O O . ILE A 1 184 ? -6.110 6.195 20.021 1.00 59.59 184 ILE A O 1
ATOM 1494 N N . LYS A 1 185 ? -5.268 6.715 18.008 1.00 62.44 185 LYS A N 1
ATOM 1495 C CA . LYS A 1 185 ? -3.891 6.302 18.310 1.00 62.44 185 LYS A CA 1
ATOM 1496 C C . LYS A 1 185 ? -3.304 7.131 19.450 1.00 62.44 185 LYS A C 1
ATOM 1498 O O . LYS A 1 185 ? -2.826 6.566 20.430 1.00 62.44 185 LYS A O 1
ATOM 1503 N N . LEU A 1 186 ? -3.411 8.457 19.369 1.00 69.56 186 LEU A N 1
ATOM 1504 C CA . LEU A 1 186 ? -2.945 9.372 20.414 1.00 69.56 186 LEU A CA 1
ATOM 1505 C C . LEU A 1 186 ? -3.665 9.136 21.749 1.00 69.56 186 LEU A C 1
ATOM 1507 O O . LEU A 1 186 ? -3.029 9.107 22.807 1.00 69.56 186 LEU A O 1
ATOM 1511 N N . GLU A 1 187 ? -4.985 8.948 21.717 1.00 67.31 187 GLU A N 1
ATOM 1512 C CA . GLU A 1 187 ? -5.776 8.657 22.914 1.00 67.31 187 GLU A CA 1
ATOM 1513 C C . GLU A 1 187 ? -5.403 7.297 23.519 1.00 67.31 187 GLU A C 1
ATOM 1515 O O . GLU A 1 187 ? -5.223 7.191 24.735 1.00 67.31 187 GLU A O 1
ATOM 1520 N N . THR A 1 188 ? -5.219 6.284 22.670 1.00 64.69 188 THR A N 1
ATOM 1521 C CA . THR A 1 188 ? -4.800 4.929 23.048 1.00 64.69 188 THR A CA 1
ATOM 1522 C C . THR A 1 188 ? -3.433 4.950 23.708 1.00 64.69 188 THR A C 1
ATOM 1524 O O . THR A 1 188 ? -3.296 4.458 24.826 1.00 64.69 188 THR A O 1
ATOM 1527 N N . ASP A 1 189 ? -2.445 5.603 23.103 1.00 67.69 189 ASP A N 1
ATOM 1528 C CA . ASP A 1 189 ? -1.102 5.724 23.672 1.00 67.69 189 ASP A CA 1
ATOM 1529 C C . ASP A 1 189 ? -1.113 6.440 25.025 1.00 67.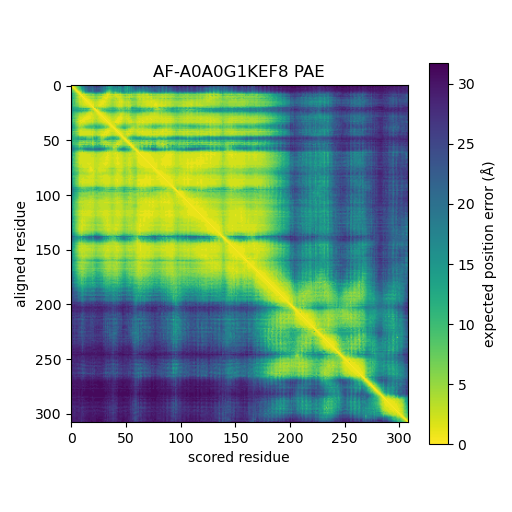69 189 ASP A C 1
ATOM 1531 O O . ASP A 1 189 ? -0.467 5.999 25.984 1.00 67.69 189 ASP A O 1
ATOM 1535 N N . LYS A 1 190 ? -1.876 7.533 25.144 1.00 74.25 190 LYS A N 1
ATOM 1536 C CA . LYS A 1 190 ? -2.031 8.260 26.410 1.00 74.25 190 LYS A CA 1
ATOM 1537 C C . LYS A 1 190 ? -2.664 7.376 27.486 1.00 74.25 190 LYS A C 1
ATOM 1539 O O . LYS A 1 190 ? -2.195 7.373 28.629 1.00 74.25 190 LYS A O 1
ATOM 1544 N N . HIS A 1 191 ? -3.713 6.631 27.140 1.00 69.12 191 HIS A N 1
ATOM 1545 C CA . HIS A 1 191 ? -4.417 5.764 28.081 1.00 69.12 191 HIS A CA 1
ATOM 1546 C C . HIS A 1 191 ? -3.545 4.587 28.523 1.00 69.12 191 HIS A C 1
ATOM 1548 O O . HIS A 1 191 ? -3.402 4.348 29.722 1.00 69.12 191 HIS A O 1
ATOM 1554 N N . LEU A 1 192 ? -2.878 3.926 27.576 1.00 67.19 192 LEU A N 1
ATOM 1555 C CA . LEU A 1 192 ? -1.935 2.839 27.824 1.00 67.19 192 LEU A CA 1
ATOM 1556 C C . LEU A 1 192 ? -0.807 3.261 28.775 1.00 67.19 192 LEU A C 1
ATOM 1558 O O . LEU A 1 192 ? -0.534 2.579 29.764 1.00 67.19 192 LEU A O 1
ATOM 1562 N N . ARG A 1 193 ? -0.184 4.422 28.531 1.00 71.31 193 ARG A N 1
ATOM 1563 C CA . ARG A 1 193 ? 0.859 4.972 29.414 1.00 71.31 193 ARG A CA 1
ATOM 1564 C C . ARG A 1 193 ? 0.323 5.274 30.814 1.00 71.31 193 ARG A C 1
ATOM 1566 O O . ARG A 1 193 ? 0.999 4.975 31.798 1.00 71.31 193 ARG A O 1
ATOM 1573 N N . SER A 1 194 ? -0.889 5.829 30.920 1.00 75.00 194 SER A N 1
ATOM 1574 C CA . SER A 1 194 ? -1.540 6.040 32.220 1.00 75.00 194 SER A CA 1
ATOM 1575 C C . SER A 1 194 ? -1.776 4.719 32.952 1.00 75.00 194 SER A C 1
ATOM 1577 O O . SER A 1 194 ? -1.490 4.646 34.142 1.00 75.00 194 SER A O 1
ATOM 1579 N N . MET A 1 195 ? -2.259 3.684 32.263 1.00 69.75 195 MET A N 1
ATOM 1580 C CA . MET A 1 195 ? -2.518 2.375 32.862 1.00 69.75 195 MET A CA 1
ATOM 1581 C C . MET A 1 195 ? -1.241 1.694 33.355 1.00 69.75 195 MET A C 1
ATOM 1583 O O . MET A 1 195 ? -1.224 1.142 34.451 1.00 69.75 195 MET A O 1
ATOM 1587 N N . ILE A 1 196 ? -0.155 1.762 32.583 1.00 68.69 196 ILE A N 1
ATOM 1588 C CA . ILE A 1 196 ? 1.147 1.238 33.011 1.00 68.69 196 ILE A CA 1
ATOM 1589 C C . ILE A 1 196 ? 1.592 1.900 34.317 1.00 68.69 196 ILE A C 1
ATOM 1591 O O . ILE A 1 196 ? 2.060 1.217 35.226 1.00 68.69 196 ILE A O 1
ATOM 1595 N N . ASN A 1 197 ? 1.445 3.221 34.422 1.00 73.88 197 ASN A N 1
ATOM 1596 C CA . ASN A 1 197 ? 1.823 3.942 35.634 1.00 73.88 197 ASN A CA 1
ATOM 1597 C C . ASN A 1 197 ? 0.950 3.565 36.836 1.00 73.88 197 ASN A C 1
ATOM 1599 O O . ASN A 1 197 ? 1.486 3.423 37.931 1.00 73.88 197 ASN A O 1
ATOM 1603 N N . ASP A 1 198 ? -0.349 3.338 36.628 1.00 70.88 198 ASP A N 1
ATOM 1604 C CA . ASP A 1 198 ? -1.252 2.900 37.695 1.00 70.88 198 ASP A CA 1
ATOM 1605 C C . ASP A 1 198 ? -0.903 1.488 38.205 1.00 70.88 198 ASP A C 1
ATOM 1607 O O . ASP A 1 198 ? -0.976 1.249 39.405 1.00 70.88 198 ASP A O 1
ATOM 1611 N N . ILE A 1 199 ? -0.477 0.566 37.327 1.00 69.00 199 ILE A N 1
ATOM 1612 C CA . ILE A 1 199 ? -0.167 -0.836 37.686 1.00 69.00 199 ILE A CA 1
ATOM 1613 C C . ILE A 1 199 ? 1.161 -0.986 38.423 1.00 69.00 199 ILE A C 1
ATOM 1615 O O . ILE A 1 199 ? 1.289 -1.883 39.253 1.00 69.00 199 ILE A O 1
ATOM 1619 N N . LYS A 1 200 ? 2.156 -0.133 38.144 1.00 68.69 200 LYS A N 1
ATOM 1620 C CA . LYS A 1 200 ? 3.515 -0.254 38.711 1.00 68.69 200 LYS A CA 1
ATOM 1621 C C . LYS A 1 200 ? 3.551 -0.347 40.240 1.00 68.69 200 LYS A C 1
ATOM 1623 O O . LYS A 1 200 ? 4.490 -0.925 40.773 1.00 68.69 200 LYS A O 1
ATOM 1628 N N . ASN A 1 201 ? 2.542 0.201 40.916 1.00 66.94 201 ASN A N 1
ATOM 1629 C CA . ASN A 1 201 ? 2.481 0.301 42.374 1.00 66.94 201 ASN A CA 1
ATOM 1630 C C . ASN A 1 201 ? 1.406 -0.597 43.010 1.00 66.94 201 ASN A C 1
ATOM 1632 O O . ASN A 1 201 ? 1.123 -0.438 44.197 1.00 66.94 201 ASN A O 1
ATOM 1636 N N . ILE A 1 202 ? 0.769 -1.491 42.244 1.00 65.88 202 ILE A N 1
ATOM 1637 C CA . ILE A 1 202 ? -0.259 -2.392 42.775 1.00 65.88 202 ILE A CA 1
ATOM 1638 C C . ILE A 1 202 ? 0.336 -3.778 43.027 1.0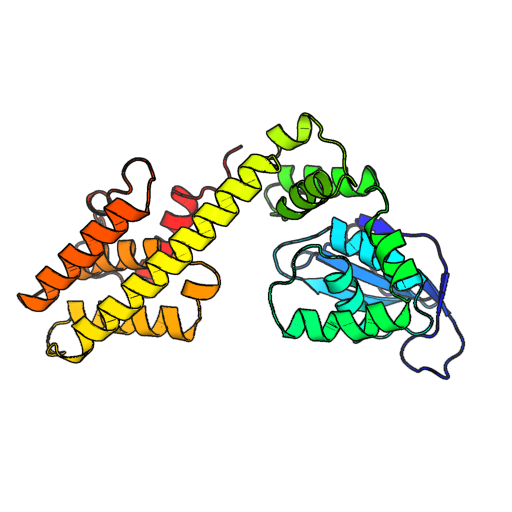0 65.88 202 ILE A C 1
ATOM 1640 O O . ILE A 1 202 ? 1.109 -4.289 42.218 1.00 65.88 202 ILE A O 1
ATOM 1644 N N . ASP A 1 203 ? -0.048 -4.380 44.153 1.00 62.59 203 ASP A N 1
ATOM 1645 C CA . ASP A 1 203 ? 0.344 -5.737 44.523 1.00 62.59 203 ASP A CA 1
ATOM 1646 C C . ASP A 1 203 ? -0.122 -6.769 43.475 1.00 62.59 203 ASP A C 1
ATOM 1648 O O . ASP A 1 203 ? -1.258 -6.742 42.995 1.00 62.59 203 ASP A O 1
ATOM 1652 N N . LEU A 1 204 ? 0.787 -7.674 43.110 1.00 60.06 204 LEU A N 1
ATOM 1653 C CA . LEU A 1 204 ? 0.644 -8.644 42.019 1.00 60.06 204 LEU A CA 1
ATOM 1654 C C . LEU A 1 204 ? -0.065 -9.930 42.445 1.00 60.06 204 LEU A C 1
ATOM 1656 O O . LEU A 1 204 ? -0.249 -10.829 41.630 1.00 60.06 204 LEU A O 1
ATOM 1660 N N . THR A 1 205 ? -0.470 -10.027 43.707 1.00 64.25 205 THR A N 1
ATOM 1661 C CA . THR A 1 205 ? -1.266 -11.146 44.221 1.00 64.25 205 THR A CA 1
ATOM 1662 C C . THR A 1 205 ? -2.667 -11.215 43.594 1.00 64.25 205 THR A C 1
ATOM 1664 O O . THR A 1 205 ? -3.298 -12.269 43.623 1.00 64.25 205 THR A O 1
ATOM 1667 N N . ASP A 1 206 ? -3.142 -10.133 42.960 1.00 64.62 206 ASP A N 1
ATOM 1668 C CA . ASP A 1 206 ? -4.405 -10.105 42.216 1.00 64.62 206 ASP A CA 1
ATOM 1669 C C . ASP A 1 206 ? -4.241 -10.637 40.776 1.00 64.62 206 ASP A C 1
ATOM 1671 O O . ASP A 1 206 ? -3.578 -10.037 39.920 1.00 64.62 206 ASP A O 1
ATOM 1675 N N . ILE A 1 207 ? -4.914 -11.756 40.493 1.00 61.66 207 ILE A N 1
ATOM 1676 C CA . ILE A 1 207 ? -4.930 -12.431 39.185 1.00 61.66 207 ILE A CA 1
ATOM 1677 C C . ILE A 1 207 ? -5.428 -11.498 38.068 1.00 61.66 207 ILE A C 1
ATOM 1679 O O . ILE A 1 207 ? -4.873 -11.506 36.968 1.00 61.66 207 ILE A O 1
ATOM 1683 N N . GLY A 1 208 ? -6.420 -10.645 38.338 1.00 61.81 208 GLY A N 1
ATOM 1684 C CA . GLY A 1 208 ? -6.941 -9.690 37.359 1.00 61.81 208 GLY A CA 1
ATOM 1685 C C . GLY A 1 208 ? -5.900 -8.644 36.954 1.00 61.81 208 GLY A C 1
ATOM 1686 O O . GLY A 1 208 ? -5.791 -8.289 35.780 1.00 61.81 208 GLY A O 1
ATOM 1687 N N . ILE A 1 209 ? -5.073 -8.197 37.900 1.00 64.25 209 ILE A N 1
ATOM 1688 C CA . ILE A 1 209 ? -3.991 -7.236 37.643 1.00 64.25 209 ILE A CA 1
ATOM 1689 C C . ILE A 1 209 ? -2.860 -7.889 36.850 1.00 64.25 209 ILE A C 1
ATOM 1691 O O . ILE A 1 209 ? -2.322 -7.272 35.927 1.00 64.25 209 ILE A O 1
ATOM 1695 N N . CYS A 1 210 ? -2.544 -9.152 37.146 1.00 65.31 210 CYS A N 1
ATOM 1696 C CA . CYS A 1 210 ? -1.582 -9.926 36.367 1.00 65.31 210 CYS A CA 1
ATOM 1697 C C . CYS A 1 210 ? -2.008 -10.069 34.898 1.00 65.31 210 CYS A C 1
ATOM 1699 O O . CYS A 1 210 ? -1.190 -9.827 34.010 1.00 65.31 210 CYS A O 1
ATOM 1701 N N . ILE A 1 211 ? -3.284 -10.377 34.630 1.00 64.12 211 ILE A N 1
ATOM 1702 C CA . ILE A 1 211 ? -3.829 -10.485 33.263 1.00 64.12 211 ILE A CA 1
ATOM 1703 C C . ILE A 1 211 ? -3.728 -9.143 32.518 1.00 64.12 211 ILE A C 1
ATOM 1705 O O . ILE A 1 211 ? -3.245 -9.098 31.382 1.00 64.12 211 ILE A O 1
ATOM 1709 N N . ILE A 1 212 ? -4.121 -8.034 33.160 1.00 67.00 212 ILE A N 1
ATOM 1710 C CA . ILE A 1 212 ? -4.041 -6.692 32.557 1.00 67.00 212 ILE A CA 1
ATOM 1711 C C . ILE A 1 212 ? -2.581 -6.331 32.239 1.00 67.00 212 ILE A C 1
ATOM 1713 O O . ILE A 1 212 ? -2.291 -5.843 31.145 1.00 67.00 212 ILE A O 1
ATOM 1717 N N . ARG A 1 213 ? -1.647 -6.594 33.162 1.00 68.06 213 ARG A N 1
ATOM 1718 C CA . ARG A 1 213 ? -0.223 -6.271 32.990 1.00 68.06 213 ARG A CA 1
ATOM 1719 C C . ARG A 1 213 ? 0.431 -7.078 31.871 1.00 68.06 213 ARG A C 1
ATOM 1721 O O . ARG A 1 213 ? 1.142 -6.495 31.057 1.00 68.06 213 ARG A O 1
ATOM 1728 N N . SER A 1 214 ? 0.185 -8.386 31.814 1.00 65.62 214 SER A N 1
ATOM 1729 C CA . SER A 1 214 ? 0.724 -9.248 30.756 1.00 65.62 214 SER A CA 1
ATOM 1730 C C . SER A 1 214 ? 0.199 -8.838 29.383 1.00 65.62 214 SER A C 1
ATOM 1732 O O . SER A 1 214 ? 0.971 -8.746 28.436 1.00 65.62 214 SER A O 1
ATOM 1734 N N . THR A 1 215 ? -1.086 -8.490 29.283 1.00 65.00 215 THR A N 1
ATOM 1735 C CA . THR A 1 215 ? -1.668 -8.058 28.007 1.00 65.00 215 THR A CA 1
ATOM 1736 C C . THR A 1 215 ? -1.112 -6.713 27.550 1.00 65.00 215 THR A C 1
ATOM 1738 O O . THR A 1 215 ? -0.764 -6.561 26.383 1.00 65.00 215 THR A O 1
ATOM 1741 N N . LEU A 1 216 ? -0.956 -5.749 28.466 1.00 65.94 216 LEU A N 1
ATOM 1742 C CA . LEU A 1 216 ? -0.258 -4.493 28.179 1.00 65.94 216 LEU A CA 1
ATOM 1743 C C . LEU A 1 216 ? 1.159 -4.753 27.662 1.00 65.94 216 LEU A C 1
ATOM 1745 O O . LEU A 1 216 ? 1.539 -4.194 26.638 1.00 65.94 216 LEU A O 1
ATOM 1749 N N . ALA A 1 217 ? 1.921 -5.620 28.335 1.00 65.38 217 ALA A N 1
ATOM 1750 C CA . ALA A 1 217 ? 3.272 -5.972 27.912 1.00 65.38 217 ALA A CA 1
ATOM 1751 C C . ALA A 1 217 ? 3.282 -6.557 26.491 1.00 65.38 217 ALA A C 1
ATOM 1753 O O . ALA A 1 217 ? 4.044 -6.080 25.658 1.00 65.38 217 ALA A O 1
ATOM 1754 N N . THR A 1 218 ? 2.379 -7.491 26.177 1.00 61.47 218 THR A N 1
ATOM 1755 C CA . THR A 1 218 ? 2.262 -8.078 24.833 1.00 61.47 218 THR A CA 1
ATOM 1756 C C . THR A 1 218 ? 1.857 -7.057 23.768 1.00 61.47 218 THR A C 1
ATOM 1758 O O . THR A 1 218 ? 2.411 -7.076 22.672 1.00 61.47 218 THR A O 1
ATOM 1761 N N . LEU A 1 219 ? 0.915 -6.154 24.063 1.00 61.91 219 LEU A N 1
ATOM 1762 C CA . LEU A 1 219 ? 0.479 -5.118 23.119 1.00 61.91 219 LEU A CA 1
ATOM 1763 C C . LEU A 1 219 ? 1.619 -4.153 22.763 1.00 61.91 219 LEU A C 1
ATOM 1765 O O . LEU A 1 219 ? 1.738 -3.767 21.603 1.00 61.91 219 LEU A O 1
ATOM 1769 N N . PHE A 1 220 ? 2.465 -3.803 23.736 1.00 62.78 220 PHE A N 1
ATOM 1770 C CA . PHE A 1 220 ? 3.636 -2.950 23.519 1.00 62.78 220 PHE A CA 1
ATOM 1771 C C . PHE A 1 220 ? 4.803 -3.689 22.862 1.00 62.78 220 PHE A C 1
ATOM 1773 O O . PHE A 1 220 ? 5.408 -3.159 21.935 1.00 62.78 220 PHE A O 1
ATOM 1780 N N . GLU A 1 221 ? 5.118 -4.908 23.309 1.00 61.56 221 GLU A N 1
ATOM 1781 C CA . GLU A 1 221 ? 6.191 -5.730 22.735 1.00 61.56 221 GLU A CA 1
ATOM 1782 C C . GLU A 1 221 ? 5.947 -5.993 21.246 1.00 61.56 221 GLU A C 1
ATOM 1784 O O . GLU A 1 221 ? 6.861 -5.886 20.431 1.00 61.56 221 GLU A O 1
ATOM 1789 N N . LYS A 1 222 ? 4.688 -6.254 20.880 1.00 55.81 222 LYS A N 1
ATOM 1790 C CA . LYS A 1 222 ? 4.267 -6.465 19.493 1.00 55.81 222 LYS A CA 1
ATOM 1791 C C . LYS A 1 222 ? 3.903 -5.177 18.747 1.00 55.81 222 LYS A C 1
ATOM 1793 O O . LYS A 1 222 ? 3.407 -5.271 17.633 1.00 55.81 222 LYS A O 1
ATOM 1798 N N . LYS A 1 223 ? 4.097 -3.995 19.352 1.00 57.25 223 LYS A N 1
ATOM 1799 C CA . LYS A 1 223 ? 3.766 -2.676 18.771 1.00 57.25 223 LYS A CA 1
ATOM 1800 C C . LYS A 1 223 ? 2.339 -2.570 18.211 1.00 57.25 223 LYS A C 1
ATOM 1802 O O . LYS A 1 223 ? 2.057 -1.779 17.313 1.00 57.25 223 LYS A O 1
ATOM 1807 N N . VAL A 1 224 ? 1.401 -3.327 18.780 1.00 53.78 224 VAL A N 1
ATOM 1808 C CA . VAL A 1 224 ? 0.009 -3.404 18.307 1.00 53.78 224 VAL A CA 1
ATOM 1809 C C . VAL A 1 224 ? -0.693 -2.056 18.461 1.00 53.78 224 VAL A C 1
ATOM 1811 O O . VAL A 1 224 ? -1.558 -1.719 17.666 1.00 53.78 224 VAL A O 1
ATOM 1814 N N . ASN A 1 225 ? -0.308 -1.242 19.444 1.00 54.12 225 ASN A N 1
ATOM 1815 C CA . ASN A 1 225 ? -0.807 0.127 19.593 1.00 54.12 225 ASN A CA 1
ATOM 1816 C C . ASN A 1 225 ? -0.331 1.072 18.480 1.00 54.12 225 ASN A C 1
ATOM 1818 O O . ASN A 1 225 ? -1.030 2.030 18.154 1.00 54.12 225 ASN A O 1
ATOM 1822 N N . GLU A 1 226 ? 0.841 0.810 17.898 1.00 55.03 226 GLU A N 1
ATOM 1823 C CA . GLU A 1 226 ? 1.420 1.640 16.846 1.00 55.03 226 GLU A CA 1
ATOM 1824 C C . GLU A 1 226 ? 0.831 1.299 15.475 1.00 55.03 226 GLU A C 1
ATOM 1826 O O . GLU A 1 226 ? 0.568 2.219 14.695 1.00 55.03 226 GLU A O 1
ATOM 1831 N N . GLU A 1 227 ? 0.604 0.009 15.217 1.00 47.28 227 GLU A N 1
ATOM 1832 C CA . GLU A 1 227 ? 0.116 -0.520 13.937 1.00 47.28 227 GLU A CA 1
ATOM 1833 C C . GLU A 1 227 ? -1.418 -0.645 13.889 1.00 47.28 227 GLU A C 1
ATOM 1835 O O . GLU A 1 227 ? -2.038 -0.391 12.858 1.00 47.28 227 GLU A O 1
ATOM 1840 N N . TYR A 1 228 ? -2.057 -0.979 15.015 1.00 53.69 228 TYR A N 1
ATOM 1841 C CA . TYR A 1 228 ? -3.476 -1.337 15.088 1.00 53.69 228 TYR A CA 1
ATOM 1842 C C . TYR A 1 228 ? -4.155 -0.819 16.378 1.00 53.69 228 TYR A C 1
ATOM 1844 O O . TYR A 1 228 ? -4.645 -1.599 17.201 1.00 53.69 228 TYR A O 1
ATOM 1852 N N . PRO A 1 229 ? -4.278 0.506 16.579 1.00 53.69 229 PRO A N 1
ATOM 1853 C CA . PRO A 1 229 ? -4.799 1.091 17.825 1.00 53.69 229 PRO A CA 1
ATOM 1854 C C . PRO A 1 229 ? -6.246 0.672 18.162 1.00 53.69 229 PRO A C 1
ATOM 1856 O O . PRO A 1 229 ? -6.658 0.661 19.317 1.00 53.69 229 PRO A O 1
ATOM 1859 N N . HIS A 1 230 ? -7.024 0.243 17.171 1.00 53.12 230 HIS A N 1
ATOM 1860 C CA . HIS A 1 230 ? -8.364 -0.314 17.359 1.00 53.12 230 HIS A CA 1
ATOM 1861 C C . HIS A 1 230 ? -8.350 -1.763 17.878 1.00 53.12 230 HIS A C 1
ATOM 1863 O O . HIS A 1 230 ? -9.250 -2.148 18.624 1.00 53.12 230 HIS A O 1
ATOM 1869 N N . TYR A 1 231 ? -7.319 -2.553 17.564 1.00 52.84 231 TYR A N 1
ATOM 1870 C CA . TYR A 1 231 ? -7.127 -3.891 18.136 1.00 52.84 231 TYR A CA 1
ATOM 1871 C C . TYR A 1 231 ? -6.786 -3.813 19.622 1.00 52.84 231 TYR A C 1
ATOM 1873 O O . TYR A 1 231 ? -7.159 -4.705 20.380 1.00 52.84 231 TYR A O 1
ATOM 1881 N N . VAL A 1 232 ? -6.163 -2.718 20.065 1.00 58.22 232 VAL A N 1
ATOM 1882 C CA . VAL A 1 232 ? -5.955 -2.440 21.489 1.00 58.22 232 VAL A CA 1
ATOM 1883 C C . VAL A 1 232 ? -7.296 -2.316 22.220 1.00 58.22 232 VAL A C 1
ATOM 1885 O O . VAL A 1 232 ? -7.476 -2.938 23.264 1.00 58.22 232 VAL A O 1
ATOM 1888 N N . LEU A 1 233 ? -8.274 -1.591 21.660 1.00 56.19 233 LEU A N 1
ATOM 1889 C CA . LEU A 1 233 ? -9.618 -1.465 22.249 1.00 56.19 233 LEU A CA 1
ATOM 1890 C C . LEU A 1 233 ? -10.326 -2.824 22.377 1.00 56.19 233 LEU A C 1
ATOM 1892 O O . LEU A 1 233 ? -10.961 -3.092 23.400 1.00 56.19 233 LEU A O 1
ATOM 1896 N N . VAL A 1 234 ? -10.191 -3.697 21.374 1.00 54.09 234 VAL A N 1
ATOM 1897 C CA . VAL A 1 234 ? -10.765 -5.053 21.416 1.00 54.09 234 VAL A CA 1
ATOM 1898 C C . VAL A 1 234 ? -10.010 -5.950 22.402 1.00 54.09 234 VAL A C 1
ATOM 1900 O O . VAL A 1 234 ? -10.649 -6.666 23.170 1.00 54.09 234 VAL A O 1
ATOM 1903 N N . ALA A 1 235 ? -8.677 -5.860 22.462 1.00 56.62 235 ALA A N 1
ATOM 1904 C CA . ALA A 1 235 ? -7.862 -6.548 23.465 1.00 56.62 235 ALA A CA 1
ATOM 1905 C C . ALA A 1 235 ? -8.311 -6.196 24.879 1.00 56.62 235 ALA A C 1
ATOM 1907 O O . ALA A 1 235 ? -8.553 -7.088 25.689 1.00 56.62 235 ALA A O 1
ATOM 1908 N N . PHE A 1 236 ? -8.554 -4.916 25.153 1.00 62.12 236 PHE A N 1
ATOM 1909 C CA . PHE A 1 236 ? -9.114 -4.505 26.432 1.00 62.12 236 PHE A CA 1
ATOM 1910 C C . PHE A 1 236 ? -10.530 -5.021 26.677 1.00 62.12 236 PHE A C 1
ATOM 1912 O O . PHE A 1 236 ? -10.821 -5.441 27.792 1.00 62.12 236 PHE A O 1
ATOM 1919 N N . ALA A 1 237 ? -11.407 -5.055 25.672 1.00 54.31 237 ALA A N 1
ATOM 1920 C CA . ALA A 1 237 ? -12.746 -5.627 25.832 1.00 54.31 237 ALA A CA 1
ATOM 1921 C C . ALA A 1 237 ? -12.711 -7.127 26.194 1.00 54.31 237 ALA A C 1
ATOM 1923 O O . ALA A 1 237 ? -13.507 -7.577 27.020 1.00 54.31 237 ALA A O 1
ATOM 1924 N N . VAL A 1 238 ? -11.763 -7.885 25.637 1.00 54.41 238 VAL A N 1
ATOM 1925 C CA . VAL A 1 238 ? -11.555 -9.306 25.960 1.00 54.41 238 VAL A CA 1
ATOM 1926 C C . VAL A 1 238 ? -10.999 -9.481 27.374 1.00 54.41 238 VAL A C 1
ATOM 1928 O O . VAL A 1 238 ? -11.555 -10.259 28.146 1.00 54.41 238 VAL A O 1
ATOM 1931 N N . ILE A 1 239 ? -10.006 -8.678 27.773 1.00 59.72 239 ILE A N 1
ATOM 1932 C CA . ILE A 1 239 ? -9.490 -8.658 29.155 1.00 59.72 239 ILE A CA 1
ATOM 1933 C C . ILE A 1 239 ? -10.620 -8.423 30.164 1.00 59.72 239 ILE A C 1
ATOM 1935 O O . ILE A 1 239 ? -10.652 -9.039 31.223 1.00 59.72 239 ILE A O 1
ATOM 1939 N N . MET A 1 240 ? -11.561 -7.533 29.846 1.00 56.56 240 MET A N 1
ATOM 1940 C CA . MET A 1 240 ? -12.707 -7.232 30.706 1.00 56.56 240 MET A CA 1
ATOM 1941 C C . MET A 1 240 ? -13.674 -8.419 30.833 1.00 56.56 240 MET A C 1
ATOM 1943 O O . MET A 1 240 ? -14.272 -8.621 31.891 1.00 56.56 240 MET A O 1
ATOM 1947 N N . SER A 1 241 ? -13.817 -9.232 29.786 1.00 51.72 241 SER A N 1
ATOM 1948 C CA . SER A 1 241 ? -14.547 -10.499 29.873 1.00 51.72 241 SER A CA 1
ATOM 1949 C C . SER A 1 241 ? -13.807 -11.487 30.781 1.00 51.72 241 SER A C 1
ATOM 1951 O O . SER A 1 241 ? -14.407 -12.036 31.703 1.00 51.72 241 SER A O 1
ATOM 1953 N N . ASP A 1 242 ? -12.496 -11.649 30.604 1.00 52.28 242 ASP A N 1
ATOM 1954 C CA . ASP A 1 242 ? -11.708 -12.647 31.340 1.00 52.28 242 ASP A CA 1
ATOM 1955 C C . ASP A 1 242 ? -11.485 -12.288 32.807 1.00 52.28 242 ASP A C 1
ATOM 1957 O O . ASP A 1 242 ? -11.649 -13.136 33.681 1.00 52.28 242 ASP A O 1
ATOM 1961 N N . ALA A 1 243 ? -11.199 -11.023 33.117 1.00 53.72 243 ALA A N 1
ATOM 1962 C CA . ALA A 1 243 ? -11.046 -10.545 34.490 1.00 53.72 243 ALA A CA 1
ATOM 1963 C C . ALA A 1 243 ? -12.350 -10.686 35.295 1.00 53.72 243 ALA A C 1
ATOM 1965 O O . ALA A 1 243 ? -12.316 -10.982 36.490 1.00 53.72 243 ALA A O 1
ATOM 1966 N N . LYS A 1 244 ? -13.512 -10.536 34.640 1.00 51.44 244 LYS A N 1
ATOM 1967 C CA . LYS A 1 244 ? -14.819 -10.818 35.252 1.00 51.44 244 LYS A CA 1
ATOM 1968 C C . LYS A 1 244 ? -14.963 -12.302 35.596 1.00 51.44 244 LYS A C 1
ATOM 1970 O O . LYS A 1 244 ? -15.513 -12.624 36.646 1.00 51.44 244 LYS A O 1
ATOM 1975 N N . VAL A 1 245 ? -14.477 -13.191 34.730 1.00 46.41 245 VAL A N 1
ATOM 1976 C CA . VAL A 1 245 ? -14.513 -14.641 34.958 1.00 46.41 245 VAL A CA 1
ATOM 1977 C C . VAL A 1 245 ? -13.494 -15.079 36.017 1.00 46.41 245 VAL A C 1
ATOM 1979 O O . VAL A 1 245 ? -13.774 -15.993 36.787 1.00 46.41 245 VAL A O 1
ATOM 1982 N N . ALA A 1 246 ? -12.348 -14.401 36.106 1.00 46.09 246 ALA A N 1
ATOM 1983 C CA . ALA A 1 246 ? -11.274 -14.713 37.046 1.00 46.09 246 ALA A CA 1
ATOM 1984 C C . ALA A 1 246 ? -11.501 -14.199 38.484 1.00 46.09 246 ALA A C 1
ATOM 1986 O O . ALA A 1 246 ? -10.678 -14.485 39.345 1.00 46.09 246 ALA A O 1
ATOM 1987 N N . HIS A 1 247 ? -12.610 -13.501 38.766 1.00 53.56 247 HIS A N 1
ATOM 1988 C CA . HIS A 1 247 ? -12.866 -12.765 40.013 1.00 53.56 247 HIS A CA 1
ATOM 1989 C C . HIS A 1 247 ? -11.750 -11.764 40.359 1.00 53.56 247 HIS A C 1
ATOM 1991 O O . HIS A 1 247 ? -10.688 -12.114 40.860 1.00 53.56 247 HIS A O 1
ATOM 1997 N N . ILE A 1 248 ? -12.025 -10.474 40.174 1.00 56.59 248 ILE A N 1
ATOM 1998 C CA . ILE A 1 248 ? -11.152 -9.408 40.672 1.00 56.59 248 ILE A CA 1
ATOM 1999 C C . ILE A 1 248 ? -11.258 -9.361 42.199 1.00 56.59 248 ILE A C 1
ATOM 2001 O O . ILE A 1 248 ? -12.315 -9.022 42.733 1.00 56.59 248 ILE A O 1
ATOM 2005 N N . GLN A 1 249 ? -10.180 -9.714 42.898 1.00 53.56 249 GLN A N 1
ATOM 2006 C CA . GLN A 1 249 ? -10.198 -9.878 44.356 1.00 53.56 249 GLN A CA 1
ATOM 2007 C C . GLN A 1 249 ? -9.833 -8.587 45.106 1.00 53.56 249 GLN A C 1
ATOM 2009 O O . GLN A 1 249 ? -10.257 -8.405 46.247 1.00 53.56 249 GLN A O 1
ATOM 2014 N N . SER A 1 250 ? -9.100 -7.657 44.478 1.00 60.47 250 SER A N 1
ATOM 2015 C CA . SER A 1 250 ? -8.680 -6.402 45.112 1.00 60.47 250 SER A CA 1
ATOM 2016 C C . SER A 1 250 ? -9.512 -5.185 44.685 1.00 60.47 250 SER A C 1
ATOM 2018 O O . SER A 1 250 ? -9.949 -5.025 43.541 1.00 60.47 250 SER A O 1
ATOM 2020 N N . ARG A 1 251 ? -9.651 -4.223 45.609 1.00 63.97 251 ARG A N 1
ATOM 2021 C CA . ARG A 1 251 ? -10.248 -2.901 45.336 1.00 63.97 251 ARG A CA 1
ATOM 2022 C C . ARG A 1 251 ? -9.494 -2.137 44.238 1.00 63.97 251 ARG A C 1
ATOM 2024 O O . ARG A 1 251 ? -10.095 -1.327 43.532 1.00 63.97 251 ARG A O 1
ATOM 2031 N N . ALA A 1 252 ? -8.188 -2.368 44.115 1.00 62.16 252 ALA A N 1
ATOM 2032 C CA . ALA A 1 252 ? -7.344 -1.752 43.099 1.00 62.16 252 ALA A CA 1
ATOM 2033 C C . ALA A 1 252 ? -7.623 -2.343 41.708 1.00 62.16 252 ALA A C 1
ATOM 2035 O O . ALA A 1 252 ? -7.864 -1.583 40.769 1.00 62.16 252 ALA A O 1
ATOM 2036 N N . GLY A 1 253 ? -7.720 -3.671 41.600 1.00 59.84 253 GLY A N 1
ATOM 2037 C CA . GLY A 1 253 ? -8.121 -4.357 40.373 1.00 59.84 253 GLY A CA 1
ATOM 2038 C C . GLY A 1 253 ? -9.508 -3.921 39.895 1.00 59.84 253 GLY A C 1
ATOM 2039 O O . GLY A 1 253 ? -9.702 -3.673 38.707 1.00 59.84 253 GLY A O 1
ATOM 2040 N N . TYR A 1 254 ? -10.460 -3.720 40.816 1.00 62.19 254 TYR A N 1
ATOM 2041 C CA . TYR A 1 254 ? -11.822 -3.307 40.452 1.00 62.19 254 TYR A CA 1
ATOM 2042 C C . TYR A 1 254 ? -11.857 -1.872 39.902 1.00 62.19 254 TYR A C 1
ATOM 2044 O O . TYR A 1 254 ? -12.500 -1.596 38.889 1.00 62.19 254 TYR A O 1
ATOM 2052 N N . LYS A 1 255 ? -11.105 -0.948 40.513 1.00 66.75 255 LYS A N 1
ATOM 2053 C CA . LYS A 1 255 ? -10.953 0.423 39.993 1.00 66.75 255 LYS A CA 1
ATOM 2054 C C . LYS A 1 255 ? -10.276 0.450 38.620 1.00 66.75 255 LYS A C 1
ATOM 2056 O O . LYS A 1 255 ? -10.673 1.240 37.763 1.00 66.75 255 LYS A O 1
ATOM 2061 N N . MET A 1 256 ? -9.272 -0.403 38.416 1.00 65.56 256 MET A N 1
ATOM 2062 C CA . MET A 1 256 ? -8.572 -0.548 37.138 1.00 65.56 256 MET A CA 1
ATOM 2063 C C . MET A 1 256 ? -9.539 -1.012 36.042 1.00 65.56 256 MET A C 1
ATOM 2065 O O . MET A 1 256 ? -9.629 -0.398 34.981 1.00 65.56 256 MET A O 1
ATOM 2069 N N . PHE A 1 257 ? -10.327 -2.040 36.349 1.00 62.38 257 PHE A N 1
ATOM 2070 C CA . PHE A 1 257 ? -11.380 -2.565 35.490 1.00 62.38 257 PHE A CA 1
ATOM 2071 C C . PHE A 1 257 ? -12.412 -1.494 35.116 1.00 62.38 257 PHE A C 1
ATOM 2073 O O . PHE A 1 257 ? -12.697 -1.290 33.937 1.00 62.38 257 PHE A O 1
ATOM 2080 N N . GLU A 1 258 ? -12.930 -0.729 36.081 1.00 64.12 258 GLU A N 1
ATOM 2081 C CA . GLU A 1 258 ? -13.863 0.365 35.782 1.00 64.12 258 GLU A CA 1
ATOM 2082 C C . GLU A 1 258 ? -13.255 1.439 34.868 1.00 64.12 258 GLU A C 1
ATOM 2084 O O . GLU A 1 258 ? -13.943 1.963 33.988 1.00 64.12 258 GLU A O 1
ATOM 2089 N N . LYS A 1 259 ? -11.973 1.773 35.058 1.00 67.94 259 LYS A N 1
ATOM 2090 C CA . LYS A 1 259 ? -11.268 2.771 34.243 1.00 67.94 259 LYS A CA 1
ATOM 2091 C C . LYS A 1 259 ? -11.156 2.320 32.782 1.00 67.94 259 LYS A C 1
ATOM 2093 O O . LYS A 1 259 ? -11.510 3.097 31.895 1.00 67.94 259 LYS A O 1
ATOM 2098 N N . ILE A 1 260 ? -10.767 1.063 32.555 1.00 62.59 260 ILE A N 1
ATOM 2099 C CA . ILE A 1 260 ? -10.697 0.438 31.222 1.00 62.59 260 ILE A CA 1
ATOM 2100 C C . ILE A 1 260 ? -12.091 0.388 30.584 1.00 62.59 260 ILE A C 1
ATOM 2102 O O . ILE A 1 260 ? -12.266 0.812 29.444 1.00 62.59 260 ILE A O 1
ATOM 2106 N N . SER A 1 261 ? -13.104 -0.050 31.341 1.00 58.75 261 SER A N 1
ATOM 2107 C CA . SER A 1 261 ? -14.500 -0.140 30.885 1.00 58.75 261 SER A CA 1
ATOM 2108 C C . SER A 1 261 ? -15.034 1.189 30.351 1.00 58.75 261 SER A C 1
ATOM 2110 O O . SER A 1 261 ? -15.606 1.266 29.259 1.00 58.75 261 SER A O 1
ATOM 2112 N N . ARG A 1 262 ? -14.829 2.265 31.124 1.00 64.56 262 ARG A N 1
ATOM 2113 C CA . ARG A 1 262 ? -15.282 3.613 30.760 1.00 64.56 262 ARG A CA 1
ATOM 2114 C C . ARG A 1 262 ? -14.555 4.137 29.533 1.00 64.56 262 ARG A C 1
ATOM 2116 O O . ARG A 1 262 ? -15.176 4.830 28.735 1.00 64.56 262 ARG A O 1
ATOM 2123 N N . TRP A 1 263 ? -13.269 3.832 29.395 1.00 64.56 263 TRP A N 1
ATOM 2124 C CA . TRP A 1 263 ? -12.486 4.249 28.240 1.00 64.56 263 TRP A CA 1
ATOM 2125 C C . TRP A 1 263 ? -12.941 3.527 26.968 1.00 64.56 263 TRP A C 1
ATOM 2127 O O . TRP A 1 263 ? -13.398 4.196 26.048 1.00 64.56 263 TRP A O 1
ATOM 2137 N N . VAL A 1 264 ? -13.005 2.190 26.966 1.00 57.22 264 VAL A N 1
ATOM 2138 C CA . VAL A 1 264 ? -13.526 1.403 25.826 1.00 57.22 264 VAL A CA 1
ATOM 2139 C C . VAL A 1 264 ? -14.921 1.883 25.401 1.00 57.22 264 VAL A C 1
ATOM 2141 O O . VAL A 1 264 ? -15.197 2.044 24.212 1.00 57.22 264 VAL A O 1
ATOM 2144 N N . SER A 1 265 ? -15.794 2.187 26.365 1.00 55.12 265 SER A N 1
ATOM 2145 C CA . SER A 1 265 ? -17.149 2.687 26.089 1.00 55.12 265 SER A CA 1
ATOM 2146 C C . SER A 1 265 ? -17.180 4.085 25.453 1.00 55.12 265 SER A C 1
ATOM 2148 O O . SER A 1 265 ? -18.088 4.375 24.681 1.00 55.12 265 SER A O 1
ATOM 2150 N N . ARG A 1 266 ? -16.223 4.964 25.779 1.00 59.06 266 ARG A N 1
ATOM 2151 C CA . ARG A 1 266 ? -16.153 6.342 25.254 1.00 59.06 266 ARG A CA 1
ATOM 2152 C C . ARG A 1 266 ? -15.467 6.409 23.894 1.00 59.06 266 ARG A C 1
ATOM 2154 O O . ARG A 1 266 ? -15.940 7.122 23.019 1.00 59.06 266 ARG A O 1
ATOM 2161 N N . THR A 1 267 ? -14.381 5.663 23.727 1.00 53.16 267 THR A N 1
ATOM 2162 C CA . THR A 1 267 ? -13.491 5.762 22.562 1.00 53.16 267 THR A CA 1
ATOM 2163 C C . THR A 1 267 ? -13.970 4.904 21.391 1.00 53.16 267 THR A C 1
ATOM 2165 O O . THR A 1 267 ? -13.646 5.187 20.241 1.00 53.16 267 THR A O 1
ATOM 2168 N N . SER A 1 268 ? -14.787 3.876 21.647 1.00 49.38 268 SER A N 1
ATOM 2169 C CA . SER A 1 268 ? -15.299 3.009 20.582 1.00 49.38 268 SER A CA 1
ATOM 2170 C C . SER A 1 268 ? -16.210 3.752 19.599 1.00 49.38 268 SER A C 1
ATOM 2172 O O . SER A 1 268 ? -16.114 3.505 18.405 1.00 49.38 268 SER A O 1
ATOM 2174 N N . GLY A 1 269 ? -17.082 4.671 20.034 1.00 40.84 269 GLY A N 1
ATOM 2175 C CA . GLY A 1 269 ? -17.993 5.393 19.122 1.00 40.84 269 GLY A CA 1
ATOM 2176 C C . GLY A 1 269 ? -18.858 4.487 18.219 1.00 40.84 269 GLY A C 1
ATOM 2177 O O . GLY A 1 269 ? -19.435 4.965 17.246 1.00 40.84 269 GLY A O 1
ATOM 2178 N N . TYR A 1 270 ? -18.926 3.188 18.526 1.00 35.62 270 TYR A N 1
ATOM 2179 C CA . TYR A 1 270 ? -19.681 2.156 17.822 1.00 35.62 270 TYR A CA 1
ATOM 2180 C C . TYR A 1 270 ? -21.036 1.965 18.522 1.00 35.62 270 TYR A C 1
ATOM 2182 O O . TYR A 1 270 ? -21.117 2.167 19.740 1.00 35.62 270 TYR A O 1
ATOM 2190 N N . PRO A 1 271 ? -22.112 1.567 17.812 1.00 30.06 271 PRO A N 1
ATOM 2191 C CA . PRO A 1 271 ? -23.398 1.267 18.437 1.00 30.06 271 PRO A CA 1
ATOM 2192 C C . PRO A 1 271 ? -23.196 0.177 19.494 1.00 30.06 271 PRO A C 1
ATOM 2194 O O . PRO A 1 271 ? -22.955 -0.974 19.153 1.00 30.06 271 PRO A O 1
ATOM 2197 N N . ARG A 1 272 ? -23.211 0.591 20.772 1.00 32.69 272 ARG A N 1
ATOM 2198 C CA . ARG A 1 272 ? -22.953 -0.209 21.982 1.00 32.69 272 ARG A CA 1
ATOM 2199 C C . ARG A 1 272 ? -22.164 -1.491 21.699 1.00 32.69 272 ARG A C 1
ATOM 2201 O O . ARG A 1 272 ? -22.720 -2.591 21.700 1.00 32.69 272 ARG A O 1
ATOM 2208 N N . PHE A 1 273 ? -20.847 -1.353 21.574 1.00 34.41 273 PHE A N 1
ATOM 2209 C CA . PHE A 1 273 ? -19.959 -2.428 22.001 1.00 34.41 273 PHE A CA 1
ATOM 2210 C C . PHE A 1 273 ? -20.252 -2.627 23.493 1.00 34.41 273 PHE A C 1
ATOM 2212 O O . PHE A 1 273 ? -19.805 -1.858 24.337 1.00 34.41 273 PHE A O 1
ATOM 2219 N N . SER A 1 274 ? -21.148 -3.558 23.811 1.00 35.75 274 SER A N 1
ATOM 2220 C CA . SER A 1 274 ? -21.460 -3.925 25.184 1.00 35.75 274 SER A CA 1
ATOM 2221 C C . SER A 1 274 ? -20.543 -5.092 25.523 1.00 35.75 274 SER A C 1
ATOM 2223 O O . SER A 1 274 ? -20.911 -6.235 25.239 1.00 35.75 274 SER A O 1
ATOM 2225 N N . PRO A 1 275 ? -19.364 -4.863 26.137 1.00 36.62 275 PRO A N 1
ATOM 2226 C CA . PRO A 1 275 ? -18.565 -5.959 26.682 1.00 36.62 275 PRO A CA 1
ATOM 2227 C C . PRO A 1 275 ? -19.365 -6.779 27.713 1.00 36.62 275 PRO A C 1
ATOM 2229 O O . PRO A 1 275 ? -19.015 -7.912 28.016 1.00 36.62 275 PRO A O 1
ATOM 2232 N N . PHE A 1 276 ? -20.499 -6.253 28.196 1.00 36.75 276 PHE A N 1
ATOM 2233 C CA . PHE A 1 276 ? -21.444 -6.950 29.064 1.00 36.75 276 PHE A CA 1
ATOM 2234 C C . PHE A 1 276 ? -22.320 -7.999 28.354 1.00 36.75 276 PHE A C 1
ATOM 2236 O O . PHE A 1 276 ? -22.886 -8.843 29.046 1.00 36.75 276 PHE A O 1
ATOM 2243 N N . ASN A 1 277 ? -22.421 -7.986 27.017 1.00 34.88 277 ASN A N 1
ATOM 2244 C CA . ASN A 1 277 ? -23.153 -9.005 26.244 1.00 34.88 277 ASN A CA 1
ATOM 2245 C C . ASN A 1 277 ? -22.275 -10.191 25.819 1.00 34.88 277 ASN A C 1
ATOM 2247 O O . ASN A 1 277 ? -22.799 -11.210 25.368 1.00 34.88 277 ASN A O 1
ATOM 2251 N N . ILE A 1 278 ? -20.957 -10.097 26.004 1.00 36.69 278 ILE A N 1
ATOM 2252 C CA . ILE A 1 278 ? -20.058 -11.246 25.918 1.00 36.69 278 ILE A CA 1
ATOM 2253 C C . ILE A 1 278 ? -20.136 -11.939 27.277 1.00 36.69 278 ILE A C 1
ATOM 2255 O O . ILE A 1 278 ? -19.305 -11.761 28.161 1.00 36.69 278 ILE A O 1
ATOM 2259 N N . VAL A 1 279 ? -21.225 -12.671 27.494 1.00 34.53 279 VAL A N 1
ATOM 2260 C CA . VAL A 1 279 ? -21.270 -13.662 28.564 1.00 34.53 279 VAL A CA 1
ATOM 2261 C C . VAL A 1 279 ? -20.603 -14.902 27.978 1.00 34.53 279 VAL A C 1
ATOM 2263 O O . VAL A 1 279 ? -21.208 -15.532 27.102 1.00 34.53 279 VAL A O 1
ATOM 2266 N N . PRO A 1 280 ? -19.373 -15.270 28.384 1.00 39.09 280 PRO A N 1
ATOM 2267 C CA . PRO A 1 280 ? -18.847 -16.570 28.014 1.00 39.09 280 PRO A CA 1
ATOM 2268 C C . PRO A 1 280 ? -19.856 -17.602 28.514 1.00 39.09 280 PRO A C 1
ATOM 2270 O O . PRO A 1 280 ? -20.165 -17.677 29.702 1.00 39.09 280 PRO A O 1
ATOM 2273 N N . LYS A 1 281 ? -20.430 -18.383 27.592 1.00 38.09 281 LYS A N 1
ATOM 2274 C CA . LYS A 1 281 ? -21.419 -19.424 27.918 1.00 38.09 281 LYS A CA 1
ATOM 2275 C C . LYS A 1 281 ? -20.845 -20.528 28.825 1.00 38.09 281 LYS A C 1
ATOM 2277 O O . LYS A 1 281 ? -21.575 -21.439 29.201 1.00 38.09 281 LYS A O 1
ATOM 2282 N N . LYS A 1 282 ? -19.560 -20.461 29.186 1.00 40.41 282 LYS A N 1
ATOM 2283 C CA . LYS A 1 282 ? -18.889 -21.372 30.108 1.00 40.41 282 LYS A CA 1
ATOM 2284 C C . LYS A 1 282 ? -18.497 -20.637 31.389 1.00 40.41 282 LYS A C 1
ATOM 2286 O O . LYS A 1 282 ? -17.816 -19.618 31.350 1.00 40.41 282 LYS A O 1
ATOM 2291 N N . LYS A 1 283 ? -18.898 -21.201 32.532 1.00 36.00 283 LYS A N 1
ATOM 2292 C CA . LYS A 1 283 ? -18.268 -20.937 33.832 1.00 36.00 283 LYS A CA 1
ATOM 2293 C C . LYS A 1 283 ? -16.822 -21.441 33.756 1.00 36.00 283 LYS A C 1
ATOM 2295 O O . LYS A 1 283 ? -16.597 -22.636 33.910 1.00 36.00 283 LYS A O 1
ATOM 2300 N N . GLY A 1 284 ? -15.871 -20.564 33.468 1.00 41.22 284 GLY A N 1
ATOM 2301 C CA . GLY A 1 284 ? -14.449 -20.906 33.435 1.00 41.22 284 GLY A CA 1
ATOM 2302 C C . GLY A 1 284 ? -13.641 -19.847 32.699 1.00 41.22 284 GLY A C 1
ATOM 2303 O O . GLY A 1 284 ? -14.094 -19.361 31.664 1.00 41.22 284 GLY A O 1
ATOM 2304 N N . VAL A 1 285 ? -12.496 -19.465 33.276 1.00 42.12 285 VAL A N 1
ATOM 2305 C CA . VAL A 1 285 ? -11.550 -18.491 32.705 1.00 42.12 285 VAL A CA 1
ATOM 2306 C C . VAL A 1 285 ? -11.162 -18.980 31.314 1.00 42.12 285 VAL A C 1
ATOM 2308 O O . VAL A 1 285 ? -10.759 -20.136 31.183 1.00 42.12 285 VAL A O 1
ATOM 2311 N N . LEU A 1 286 ? -11.328 -18.136 30.291 1.00 41.62 286 LEU A N 1
ATOM 2312 C CA . LEU A 1 286 ? -10.860 -18.469 28.950 1.00 41.62 286 LEU A CA 1
ATOM 2313 C C . LEU A 1 286 ? -9.344 -18.656 29.010 1.00 41.62 286 LEU A C 1
ATOM 2315 O O . LEU A 1 286 ? -8.625 -17.878 29.642 1.00 41.62 286 LEU A O 1
ATOM 2319 N N . SER A 1 287 ? -8.851 -19.714 28.381 1.00 42.69 287 SER A N 1
ATOM 2320 C CA . SER A 1 287 ? -7.419 -19.831 28.138 1.00 42.69 287 SER A CA 1
ATOM 2321 C C . SER A 1 287 ? -6.950 -18.664 27.254 1.00 42.69 287 SER A C 1
ATOM 2323 O O . SER A 1 287 ? -7.732 -18.168 26.444 1.00 42.69 287 SER A O 1
ATOM 2325 N N . PRO A 1 288 ? -5.671 -18.248 27.328 1.00 40.44 288 PRO A N 1
ATOM 2326 C CA . PRO A 1 288 ? -5.138 -17.185 26.471 1.00 40.44 288 PRO A CA 1
ATOM 2327 C C . PRO A 1 288 ? -5.422 -17.382 24.972 1.00 40.44 288 PRO A C 1
ATOM 2329 O O . PRO A 1 288 ? -5.619 -16.406 24.252 1.00 40.44 288 PRO A O 1
ATOM 2332 N N . GLN A 1 289 ? -5.486 -18.639 24.512 1.00 41.59 289 GLN A N 1
ATOM 2333 C CA . GLN A 1 289 ? -5.857 -18.981 23.139 1.00 41.59 289 GLN A CA 1
ATOM 2334 C C . GLN A 1 289 ? -7.348 -18.744 22.870 1.00 41.59 289 GLN A C 1
ATOM 2336 O O . GLN A 1 289 ? -7.687 -18.124 21.873 1.00 41.59 289 GLN A O 1
ATOM 2341 N N . GLU A 1 290 ? -8.245 -19.152 23.769 1.00 45.16 290 GLU A N 1
ATOM 2342 C CA . GLU A 1 290 ? -9.684 -18.889 23.628 1.00 45.16 290 GLU A CA 1
ATOM 2343 C C . GLU A 1 290 ? -10.007 -17.388 23.701 1.00 45.16 290 GLU A C 1
ATOM 2345 O O . GLU A 1 290 ? -10.905 -16.916 23.002 1.00 45.16 290 GLU A O 1
ATOM 2350 N N . SER A 1 291 ? -9.260 -16.626 24.503 1.00 45.28 291 SER A N 1
ATOM 2351 C CA . SER A 1 291 ? -9.327 -15.163 24.546 1.00 45.28 291 SER A CA 1
ATOM 2352 C C . SER A 1 291 ? -8.883 -14.551 23.216 1.00 45.28 291 SER A C 1
ATOM 2354 O O . SER A 1 291 ? -9.535 -13.640 22.707 1.00 45.28 291 SER A O 1
ATOM 2356 N N . PHE A 1 292 ? -7.804 -15.068 22.622 1.00 43.75 292 PHE A N 1
ATOM 2357 C CA . PHE A 1 292 ? -7.312 -14.638 21.313 1.00 43.75 292 PHE A CA 1
ATOM 2358 C C . PHE A 1 292 ? -8.274 -15.008 20.172 1.00 43.75 292 PHE A C 1
ATOM 2360 O O . PHE A 1 292 ? -8.570 -14.171 19.323 1.00 43.75 292 PHE A O 1
ATOM 2367 N N . ASP A 1 293 ? -8.849 -16.207 20.186 1.00 48.72 293 ASP A N 1
ATOM 2368 C CA . ASP A 1 293 ? -9.834 -16.651 19.196 1.00 48.72 293 ASP A CA 1
ATOM 2369 C C . ASP A 1 293 ? -11.139 -15.844 19.316 1.00 48.72 293 ASP A C 1
ATOM 2371 O O . ASP A 1 293 ? -11.754 -15.459 18.318 1.00 48.72 293 ASP A O 1
ATOM 2375 N N . LEU A 1 294 ? -11.559 -15.521 20.546 1.00 48.53 294 LEU A N 1
ATOM 2376 C CA . LEU A 1 294 ? -12.675 -14.614 20.809 1.00 48.53 294 LEU A CA 1
ATOM 2377 C C . LEU A 1 294 ? -12.363 -13.193 20.329 1.00 48.53 294 LEU A C 1
ATOM 2379 O O . LEU A 1 294 ? -13.241 -12.544 19.765 1.00 48.53 294 LEU A O 1
ATOM 2383 N N . LEU A 1 295 ? -11.128 -12.722 20.508 1.00 48.78 295 LEU A N 1
ATOM 2384 C CA . LEU A 1 295 ? -10.662 -11.443 19.984 1.00 48.78 295 LEU A CA 1
ATOM 2385 C C . LEU A 1 295 ? -10.763 -11.412 18.457 1.00 48.78 295 LEU A C 1
ATOM 2387 O O . LEU A 1 295 ? -11.393 -10.508 17.917 1.00 48.78 295 LEU A O 1
ATOM 2391 N N . GLN A 1 296 ? -10.249 -12.431 17.766 1.00 45.50 296 GLN A N 1
ATOM 2392 C CA . GLN A 1 296 ? -10.378 -12.571 16.311 1.00 45.50 296 GLN A CA 1
ATOM 2393 C C . GLN A 1 296 ? -11.847 -12.641 15.860 1.00 45.50 296 GLN A C 1
ATOM 2395 O O . GLN A 1 296 ? -12.240 -12.036 14.858 1.00 45.50 296 GLN A O 1
ATOM 2400 N N . LYS A 1 297 ? -12.699 -13.330 16.625 1.00 47.91 297 LYS A N 1
ATOM 2401 C CA . LYS A 1 297 ? -14.135 -13.443 16.350 1.00 47.91 297 LYS A CA 1
ATOM 2402 C C . LYS A 1 297 ? -14.896 -12.128 16.556 1.00 47.91 297 LYS A C 1
ATOM 2404 O O . LYS A 1 297 ? -15.787 -11.803 15.780 1.00 47.91 297 LYS A O 1
ATOM 2409 N N . LEU A 1 298 ? -14.564 -11.360 17.591 1.00 44.19 298 LEU A N 1
ATOM 2410 C CA . LEU A 1 298 ? -15.174 -10.054 17.857 1.00 44.19 298 LEU A CA 1
ATOM 2411 C C . LEU A 1 298 ? -14.690 -9.007 16.857 1.00 44.19 298 LEU A C 1
ATOM 2413 O O . LEU A 1 298 ? -15.500 -8.211 16.386 1.00 44.19 298 LEU A O 1
ATOM 2417 N N . VAL A 1 299 ? -13.409 -9.053 16.480 1.00 45.16 299 VAL A N 1
ATOM 2418 C CA . VAL A 1 299 ? -12.879 -8.268 15.362 1.00 45.16 299 VAL A CA 1
ATOM 2419 C C . VAL A 1 299 ? -13.687 -8.582 14.107 1.00 45.16 299 VAL A C 1
ATOM 2421 O O . VAL A 1 299 ? -14.299 -7.673 13.582 1.00 45.16 299 VAL A O 1
ATOM 2424 N N . SER A 1 300 ? -13.832 -9.845 13.702 1.00 43.53 300 SER A N 1
ATOM 2425 C CA . SER A 1 300 ? -14.616 -10.210 12.504 1.00 43.53 300 SER A CA 1
ATOM 2426 C C . SER A 1 300 ? -16.131 -9.945 12.595 1.00 43.53 300 SER A C 1
ATOM 2428 O O . SER A 1 300 ? -16.811 -9.906 11.571 1.00 43.53 300 SER A O 1
ATOM 2430 N N . GLN A 1 301 ? -16.690 -9.766 13.796 1.00 40.34 301 GLN A N 1
ATOM 2431 C CA . GLN A 1 301 ? -18.117 -9.491 14.003 1.00 40.34 301 GLN A CA 1
ATOM 2432 C C . GLN A 1 301 ? -18.451 -7.993 13.991 1.00 40.34 301 GLN A C 1
ATOM 2434 O O . GLN A 1 301 ? -19.510 -7.610 13.491 1.00 40.34 301 GLN A O 1
ATOM 2439 N N . TYR A 1 302 ? -17.584 -7.159 14.565 1.00 36.31 302 TYR A N 1
ATOM 2440 C CA . TYR A 1 302 ? -17.771 -5.705 14.654 1.00 36.31 302 TYR A CA 1
ATOM 2441 C C . TYR A 1 302 ? -16.978 -4.930 13.596 1.00 36.31 302 TYR A C 1
ATOM 2443 O O . TYR A 1 302 ? -17.351 -3.814 13.251 1.00 36.31 302 TYR A O 1
ATOM 2451 N N . TYR A 1 303 ? -15.948 -5.567 13.051 1.00 38.66 303 TYR A N 1
ATOM 2452 C CA . TYR A 1 303 ? -15.377 -5.335 11.734 1.00 38.66 303 TYR A CA 1
ATOM 2453 C C . TYR A 1 303 ? -15.653 -6.595 10.904 1.00 38.66 303 TYR A C 1
ATOM 2455 O O . TYR A 1 303 ? -14.740 -7.399 10.681 1.00 38.66 303 TYR A O 1
ATOM 2463 N N . PRO A 1 304 ? -16.901 -6.835 10.445 1.00 35.19 304 PRO A N 1
ATOM 2464 C CA . PRO A 1 304 ? -17.025 -7.694 9.278 1.00 35.19 304 PRO A CA 1
ATOM 2465 C C . PRO A 1 304 ? -16.079 -7.089 8.247 1.00 35.19 304 PRO A C 1
ATOM 2467 O O . PRO A 1 304 ? -16.120 -5.873 8.073 1.00 35.19 304 PRO A O 1
ATOM 2470 N N . ALA A 1 305 ? -15.201 -7.883 7.627 1.00 37.41 305 ALA A N 1
ATOM 2471 C CA . ALA A 1 305 ? -14.539 -7.441 6.403 1.00 37.41 305 ALA A CA 1
ATOM 2472 C C . ALA A 1 305 ? -15.622 -6.741 5.575 1.00 37.41 305 ALA A C 1
ATOM 2474 O O . ALA A 1 305 ? -16.640 -7.388 5.317 1.00 37.41 305 ALA A O 1
ATOM 2475 N N . ASP A 1 306 ? -15.474 -5.422 5.377 1.00 32.78 306 ASP A N 1
ATOM 2476 C CA . ASP A 1 306 ? -16.596 -4.481 5.274 1.00 32.78 306 ASP A CA 1
ATOM 2477 C C . ASP A 1 306 ? -17.789 -5.101 4.549 1.00 32.78 306 ASP A C 1
ATOM 2479 O O . ASP A 1 306 ? -17.676 -5.480 3.383 1.00 32.78 306 ASP A O 1
ATOM 2483 N N . LYS A 1 307 ? -18.916 -5.276 5.255 1.00 31.16 307 LYS A N 1
ATOM 2484 C CA . LYS A 1 307 ? -20.186 -5.605 4.602 1.00 31.16 307 LYS A CA 1
ATOM 2485 C C . LYS A 1 307 ? -20.646 -4.353 3.869 1.00 31.16 307 LYS A C 1
ATOM 2487 O O . LYS A 1 307 ? -21.410 -3.577 4.434 1.00 31.16 307 LYS A O 1
ATOM 2492 N N . ASN A 1 308 ? -20.115 -4.182 2.667 1.00 29.84 308 ASN A N 1
ATOM 2493 C CA . ASN A 1 308 ? -20.766 -3.701 1.455 1.00 29.84 308 ASN A CA 1
ATOM 2494 C C . ASN A 1 308 ? -19.919 -4.205 0.284 1.00 29.84 308 ASN A C 1
ATOM 2496 O O . ASN A 1 308 ? -18.699 -3.917 0.271 1.00 29.84 308 ASN A O 1
#

Mean predicted aligned error: 14.69 Å